Protein AF-A0A0C9SD34-F1 (afdb_monomer)

Mean predicted aligned error: 6.99 Å

Organism: Amblyomma americanum (NCBI:txid6943)

InterPro domains:
  IPR011249 Metalloenzyme, LuxS/M16 peptidase-like [SSF63411] (103-191)

pLDDT: mean 87.97, std 8.88, range [56.41, 98.0]

Foldseek 3Di:
DLVVLVVLLLDQVSVQQLVQLCQFFDCPAPSNCVRSVNVNVVVVVLVVCCVVPVPVVVVVVVVVVVVCPAPLNDDDDDDDDPVVVVVVPDPCVVVCVVCVPHPDDPDDHHRDPDDQQQVRTDDDDDPPGDPDDDDDRPNDPDHDDDDKDQAAQDPPDPVVVVVVVVQCQCQPCVHVCCVPCPVVPNDPDDHDDDDNSNRMD

Structure (mmCIF, N/CA/C/O backbone):
data_AF-A0A0C9SD34-F1
#
_entry.id   AF-A0A0C9SD34-F1
#
loop_
_atom_site.group_PDB
_atom_site.id
_atom_site.type_symbol
_atom_site.label_atom_id
_atom_site.label_alt_id
_atom_site.label_comp_id
_atom_site.label_asym_id
_atom_site.label_entity_id
_atom_site.label_seq_id
_atom_site.pdbx_PDB_ins_code
_atom_site.Cartn_x
_atom_site.Cartn_y
_atom_site.Cartn_z
_atom_site.occupancy
_atom_site.B_iso_or_equiv
_atom_site.auth_seq_id
_atom_site.auth_comp_id
_atom_site.auth_asym_id
_atom_site.auth_atom_id
_atom_site.pdbx_PDB_model_num
ATOM 1 N N . MET A 1 1 ? -18.118 9.183 -1.153 1.00 56.41 1 MET A N 1
ATOM 2 C CA . MET A 1 1 ? -17.784 7.755 -0.962 1.00 56.41 1 MET A CA 1
ATOM 3 C C . MET A 1 1 ? -18.181 6.868 -2.147 1.00 56.41 1 MET A C 1
ATOM 5 O O . MET A 1 1 ? -17.294 6.446 -2.875 1.00 56.41 1 MET A O 1
ATOM 9 N N . GLY A 1 2 ? -19.470 6.621 -2.438 1.00 63.88 2 GLY A N 1
ATOM 10 C CA . GLY A 1 2 ? -19.863 5.804 -3.611 1.00 63.88 2 GLY A CA 1
ATOM 11 C C . GLY A 1 2 ? -19.421 6.396 -4.963 1.00 63.88 2 GLY A C 1
ATOM 12 O O . GLY A 1 2 ? -18.900 5.689 -5.823 1.00 63.88 2 GLY A O 1
ATOM 13 N N . LYS A 1 3 ? -19.517 7.726 -5.108 1.00 75.50 3 LYS A N 1
ATOM 14 C CA . LYS A 1 3 ? -19.006 8.466 -6.279 1.00 75.50 3 LYS A CA 1
ATOM 15 C C . LYS A 1 3 ? -17.488 8.311 -6.474 1.00 75.50 3 LYS A C 1
ATOM 17 O O . LYS A 1 3 ? -17.018 8.365 -7.606 1.00 75.50 3 LYS A O 1
ATOM 22 N N . ASP A 1 4 ? -16.730 8.075 -5.404 1.00 78.94 4 ASP A N 1
ATOM 23 C CA . ASP A 1 4 ? -15.268 7.950 -5.467 1.00 78.94 4 ASP A CA 1
ATOM 24 C C . ASP A 1 4 ? -14.847 6.583 -6.011 1.00 78.94 4 ASP A C 1
ATOM 26 O O . ASP A 1 4 ? -13.908 6.494 -6.801 1.00 78.94 4 ASP A O 1
ATOM 30 N N . VAL A 1 5 ? -15.591 5.525 -5.673 1.00 83.44 5 VAL A N 1
ATOM 31 C CA . VAL A 1 5 ? -15.399 4.193 -6.267 1.00 83.44 5 VAL A CA 1
ATOM 32 C C . VAL A 1 5 ? -15.685 4.231 -7.770 1.00 83.44 5 VAL A C 1
ATOM 34 O O . VAL A 1 5 ? -14.896 3.716 -8.558 1.00 83.44 5 VAL A O 1
ATOM 37 N N . VAL A 1 6 ? -16.751 4.924 -8.189 1.00 84.44 6 VAL A N 1
ATOM 38 C CA . VAL A 1 6 ? -17.068 5.111 -9.617 1.00 84.44 6 VAL A CA 1
ATOM 39 C C . VAL A 1 6 ? -15.948 5.856 -10.348 1.00 84.44 6 VAL A C 1
ATOM 41 O O . VAL A 1 6 ? -15.570 5.448 -11.443 1.00 84.44 6 VAL A O 1
ATOM 44 N N . LYS A 1 7 ? -15.369 6.903 -9.745 1.00 87.06 7 LYS A N 1
ATOM 45 C CA . LYS A 1 7 ? -14.206 7.604 -10.318 1.00 87.06 7 LYS A CA 1
ATOM 46 C C . LYS A 1 7 ? -12.996 6.677 -10.471 1.00 87.06 7 LYS A C 1
ATOM 48 O O . LYS A 1 7 ? -12.367 6.681 -11.524 1.00 87.06 7 LYS A O 1
ATOM 53 N N . LYS A 1 8 ? -12.691 5.844 -9.468 1.00 88.00 8 LYS A N 1
ATOM 54 C CA . LYS A 1 8 ? -11.583 4.871 -9.547 1.00 88.00 8 LYS A CA 1
ATOM 55 C C . LYS A 1 8 ? -11.786 3.849 -10.672 1.00 88.00 8 LYS A C 1
ATOM 57 O O . LYS A 1 8 ? -10.834 3.556 -11.385 1.00 88.00 8 LYS A O 1
ATOM 62 N N . LYS A 1 9 ? -13.025 3.395 -10.903 1.00 88.75 9 LYS A N 1
ATOM 63 C CA . LYS A 1 9 ? -13.393 2.504 -12.024 1.00 88.75 9 LYS A CA 1
ATOM 64 C C . LYS A 1 9 ? -13.293 3.150 -13.409 1.00 88.75 9 LYS A C 1
ATOM 66 O O . LYS A 1 9 ? -13.514 2.464 -14.398 1.00 88.75 9 LYS A O 1
ATOM 71 N N . ARG A 1 10 ? -13.000 4.449 -13.493 1.00 90.56 10 ARG A N 1
ATOM 72 C CA . ARG A 1 10 ? -12.746 5.136 -14.766 1.00 90.56 10 ARG A CA 1
ATOM 73 C C . ARG A 1 10 ? -11.260 5.350 -15.053 1.00 90.56 10 ARG A C 1
ATOM 75 O O . ARG A 1 10 ? -10.906 5.853 -16.111 1.00 90.56 10 ARG A O 1
ATOM 82 N N . SER A 1 11 ? -10.391 4.991 -14.111 1.00 91.88 11 SER A N 1
ATOM 83 C CA . SER A 1 11 ? -8.950 5.202 -14.206 1.00 91.88 11 SER A CA 1
ATOM 84 C C . SER A 1 11 ? -8.244 3.879 -14.489 1.00 91.88 11 SER A C 1
ATOM 86 O O . SER A 1 11 ? -8.196 3.006 -13.621 1.00 91.88 11 SER A O 1
ATOM 88 N N . GLY A 1 12 ? -7.666 3.745 -15.687 1.00 92.56 12 GLY A N 1
ATOM 89 C CA . GLY A 1 12 ? -6.963 2.529 -16.112 1.00 92.56 12 GLY A CA 1
ATOM 90 C C . GLY A 1 12 ? -5.860 2.107 -15.137 1.00 92.56 12 GLY A C 1
ATOM 91 O O . GLY A 1 12 ? -5.860 0.970 -14.678 1.00 92.56 12 GLY A O 1
ATOM 92 N N . ILE A 1 13 ? -5.025 3.051 -14.689 1.00 92.12 13 ILE A N 1
ATOM 93 C CA . ILE A 1 13 ? -3.964 2.791 -13.698 1.00 92.12 13 ILE A CA 1
ATOM 94 C C . ILE A 1 13 ? -4.495 2.295 -12.339 1.00 92.12 13 ILE A C 1
ATOM 96 O O . ILE A 1 13 ? -3.868 1.470 -11.676 1.00 92.12 13 ILE A O 1
ATOM 100 N N . LYS A 1 14 ? -5.666 2.772 -11.889 1.00 93.38 14 LYS A N 1
ATOM 101 C CA . LYS A 1 14 ? -6.276 2.290 -10.636 1.00 93.38 14 LYS A CA 1
ATOM 102 C C . LYS A 1 14 ? -6.885 0.902 -10.815 1.00 93.38 14 LYS A C 1
ATOM 104 O O . LYS A 1 14 ? -6.868 0.118 -9.867 1.00 93.38 14 LYS A O 1
ATOM 109 N N . ILE A 1 15 ? -7.403 0.599 -12.004 1.00 94.19 15 ILE A N 1
ATOM 110 C CA . ILE A 1 15 ? -7.922 -0.725 -12.350 1.00 94.19 15 ILE A CA 1
ATOM 111 C C . ILE A 1 15 ? -6.792 -1.744 -12.387 1.00 94.19 15 ILE A C 1
ATOM 113 O O . ILE A 1 15 ? -6.864 -2.706 -11.628 1.00 94.19 15 ILE A O 1
ATOM 117 N N . THR A 1 16 ? -5.727 -1.514 -13.159 1.00 93.75 16 THR A N 1
ATOM 118 C CA . THR A 1 16 ? -4.591 -2.448 -13.222 1.00 93.75 16 THR A CA 1
ATOM 119 C C . THR A 1 16 ? -3.960 -2.647 -11.847 1.00 93.75 16 THR A C 1
ATOM 121 O O . THR A 1 16 ? -3.764 -3.783 -11.422 1.00 93.75 16 THR A O 1
ATOM 124 N N . GLY A 1 17 ? -3.775 -1.564 -11.083 1.00 92.50 17 GLY A N 1
ATOM 125 C CA . GLY A 1 17 ? -3.287 -1.625 -9.706 1.00 92.50 17 GLY A CA 1
ATOM 126 C C . GLY A 1 17 ? -4.202 -2.392 -8.740 1.00 92.50 17 GLY A C 1
ATOM 127 O O . GLY A 1 17 ? -3.720 -2.982 -7.776 1.00 92.50 17 GLY A O 1
ATOM 128 N N . THR A 1 18 ? -5.515 -2.416 -8.981 1.00 92.75 18 THR A N 1
ATOM 129 C CA . THR A 1 18 ? -6.458 -3.224 -8.189 1.00 92.75 18 THR A CA 1
ATOM 130 C C . THR A 1 18 ? -6.412 -4.691 -8.605 1.00 92.75 18 THR A C 1
ATOM 132 O O . THR A 1 18 ? -6.418 -5.570 -7.744 1.00 92.75 18 THR A O 1
ATOM 135 N N . LEU A 1 19 ? -6.360 -4.963 -9.911 1.00 91.88 19 LEU A N 1
ATOM 136 C CA . LEU A 1 19 ? -6.330 -6.321 -10.449 1.00 91.88 19 LEU A CA 1
ATOM 137 C C . LEU A 1 19 ? -5.060 -7.056 -10.031 1.00 91.88 19 LEU A C 1
ATOM 139 O O . LEU A 1 19 ? -5.168 -8.147 -9.481 1.00 91.88 19 LEU A O 1
ATOM 143 N N . ILE A 1 20 ? -3.890 -6.421 -10.171 1.00 91.31 20 ILE A N 1
ATOM 144 C CA . ILE A 1 20 ? -2.612 -7.030 -9.780 1.00 91.31 20 ILE A CA 1
ATOM 145 C C . ILE A 1 20 ? -2.596 -7.390 -8.287 1.00 91.31 20 ILE A C 1
ATOM 147 O O . ILE A 1 20 ? -2.164 -8.470 -7.909 1.00 91.31 20 ILE A O 1
ATOM 151 N N . ARG A 1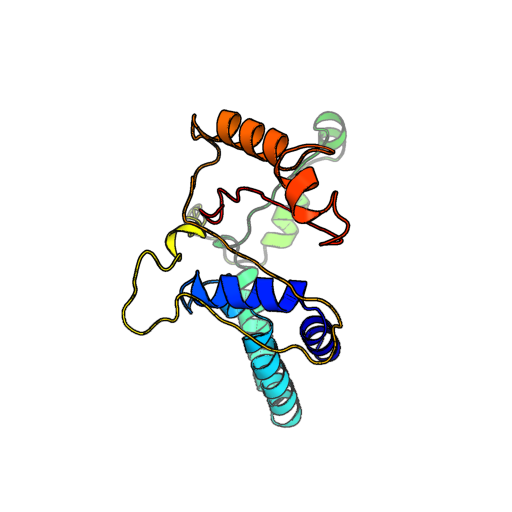 21 ? -3.164 -6.539 -7.419 1.00 90.38 21 ARG A N 1
ATOM 152 C CA . ARG A 1 21 ? -3.300 -6.830 -5.981 1.00 90.38 21 ARG A CA 1
ATOM 153 C C . ARG A 1 21 ? -4.303 -7.948 -5.699 1.00 90.38 21 ARG A C 1
ATOM 155 O O . ARG A 1 21 ? -4.134 -8.682 -4.737 1.00 90.38 21 ARG A O 1
ATOM 162 N N . THR A 1 22 ? -5.343 -8.074 -6.520 1.00 89.25 22 THR A N 1
ATOM 163 C CA . THR A 1 22 ? -6.365 -9.118 -6.356 1.00 89.25 22 THR A CA 1
ATOM 164 C C . THR A 1 22 ? -5.806 -10.502 -6.686 1.00 89.25 22 THR A C 1
ATOM 166 O O . THR A 1 22 ? -6.194 -11.465 -6.036 1.00 89.25 22 THR A O 1
ATOM 169 N N . ILE A 1 23 ? -4.888 -10.600 -7.653 1.00 88.88 23 ILE A N 1
ATOM 170 C CA . ILE A 1 23 ? -4.225 -11.867 -8.00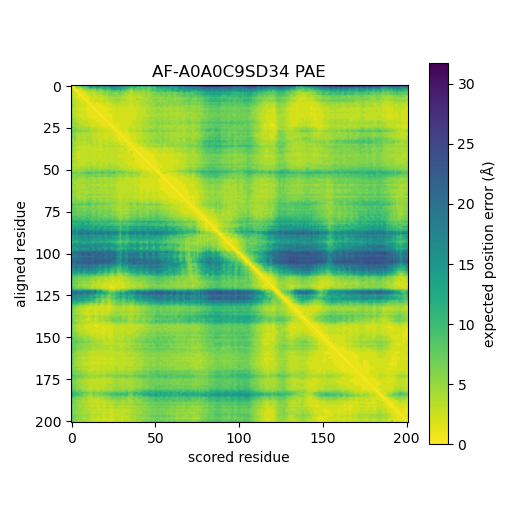2 1.00 88.88 23 ILE A CA 1
ATOM 171 C C . ILE A 1 23 ? -2.966 -12.142 -7.168 1.00 88.88 23 ILE A C 1
ATOM 173 O O . ILE A 1 23 ? -2.618 -13.298 -6.966 1.00 88.88 23 ILE A O 1
ATOM 177 N N . ALA A 1 24 ? -2.294 -11.103 -6.655 1.00 90.12 24 ALA A N 1
ATOM 178 C CA . ALA A 1 24 ? -1.057 -11.262 -5.889 1.00 90.12 24 ALA A CA 1
ATOM 179 C C . ALA A 1 24 ? -1.270 -11.586 -4.400 1.00 90.12 24 ALA A C 1
ATOM 181 O O . ALA A 1 24 ? -0.355 -12.109 -3.768 1.00 90.12 24 ALA A O 1
ATOM 182 N N . TYR A 1 25 ? -2.435 -11.281 -3.815 1.00 91.19 25 TYR A N 1
ATOM 183 C CA . TYR A 1 25 ? -2.668 -11.423 -2.371 1.00 91.19 25 TYR A CA 1
ATOM 184 C C . TYR A 1 25 ? -3.855 -12.320 -2.028 1.00 91.19 25 TYR A C 1
ATOM 186 O O . TYR A 1 25 ? -4.844 -12.390 -2.755 1.00 91.19 25 TYR A O 1
ATOM 194 N N . GLN A 1 26 ? -3.782 -12.938 -0.849 1.00 90.44 26 GLN A N 1
ATOM 195 C CA . GLN A 1 26 ? -4.870 -13.724 -0.275 1.00 90.44 26 GLN A CA 1
ATOM 196 C C . GLN A 1 26 ? -6.146 -12.883 -0.043 1.00 90.44 26 GLN A C 1
ATOM 198 O O . GLN A 1 26 ? -6.048 -11.684 0.265 1.00 90.44 26 GLN A O 1
ATOM 203 N N . PRO A 1 27 ? -7.348 -13.489 -0.136 1.00 87.69 27 PRO A N 1
ATOM 204 C CA . PRO A 1 27 ? -8.633 -12.823 0.098 1.00 87.69 27 PRO A CA 1
ATOM 205 C C . PRO A 1 27 ? -8.774 -12.117 1.454 1.00 87.69 27 PRO A C 1
ATOM 207 O O . PRO A 1 27 ? -9.538 -11.153 1.547 1.00 87.69 27 PRO A O 1
ATOM 210 N N . GLU A 1 28 ? -8.071 -12.585 2.480 1.00 88.19 28 GLU A N 1
ATOM 211 C CA . GLU A 1 28 ? -8.078 -12.077 3.857 1.00 88.19 28 GLU A CA 1
ATOM 212 C C . GLU A 1 28 ? -7.153 -10.864 4.037 1.00 88.19 28 GLU A C 1
ATOM 214 O O . GLU A 1 28 ? -7.206 -10.177 5.056 1.00 88.19 28 GLU A O 1
ATOM 219 N N . SER A 1 29 ? -6.309 -10.567 3.046 1.00 90.94 29 SER A N 1
ATOM 220 C CA . SER A 1 29 ? -5.388 -9.436 3.104 1.00 90.94 29 SER A CA 1
ATOM 221 C C . SER A 1 29 ? -6.111 -8.087 3.072 1.00 90.94 29 SER A C 1
ATOM 223 O O . SER A 1 29 ? -7.151 -7.910 2.431 1.00 90.94 29 SER A O 1
ATOM 225 N N . ASN A 1 30 ? -5.483 -7.070 3.668 1.00 89.88 30 ASN A N 1
ATOM 226 C CA . ASN A 1 30 ? -5.952 -5.685 3.562 1.00 89.88 30 ASN A CA 1
ATOM 227 C C . ASN A 1 30 ? -5.988 -5.186 2.108 1.00 89.88 30 ASN A C 1
ATOM 229 O O . ASN A 1 30 ? -6.819 -4.343 1.767 1.00 89.88 30 ASN A O 1
ATOM 233 N N . GLN A 1 31 ? -5.125 -5.726 1.241 1.00 88.38 31 GLN A N 1
ATOM 234 C CA . GLN A 1 31 ? -5.109 -5.411 -0.188 1.00 88.38 31 GLN A CA 1
ATOM 235 C C . GLN A 1 31 ? -6.404 -5.868 -0.871 1.00 88.38 31 GLN A C 1
ATOM 237 O O . GLN A 1 31 ? -7.004 -5.113 -1.639 1.00 88.38 31 GLN A O 1
ATOM 242 N N . ALA A 1 32 ? -6.874 -7.073 -0.538 1.00 86.94 32 ALA A N 1
ATOM 243 C CA . ALA A 1 32 ? -8.140 -7.601 -1.024 1.00 86.94 32 ALA A CA 1
ATOM 244 C C . ALA A 1 32 ? -9.339 -6.899 -0.363 1.00 86.94 32 ALA A C 1
ATOM 246 O O . ALA A 1 32 ? -10.255 -6.463 -1.063 1.00 86.94 32 ALA A O 1
ATOM 247 N N . ALA A 1 33 ? -9.332 -6.730 0.964 1.00 87.38 33 ALA A N 1
ATOM 248 C CA . ALA A 1 33 ? -10.418 -6.091 1.713 1.00 87.38 33 ALA A CA 1
ATOM 249 C C . ALA A 1 33 ? -10.646 -4.621 1.306 1.00 87.38 33 ALA A C 1
ATOM 251 O O . ALA A 1 33 ? -11.788 -4.183 1.162 1.00 87.38 33 ALA A O 1
ATOM 252 N N . GLY A 1 34 ? -9.567 -3.872 1.059 1.00 85.50 34 GLY A N 1
ATOM 253 C CA . GLY A 1 34 ? -9.597 -2.474 0.622 1.00 85.50 34 GLY A CA 1
ATOM 254 C C . GLY A 1 34 ? -9.816 -2.269 -0.882 1.00 85.50 34 GLY A C 1
ATOM 255 O O . GLY A 1 34 ? -9.867 -1.123 -1.337 1.00 85.50 34 GLY A O 1
ATOM 256 N N . SER A 1 35 ? -9.940 -3.346 -1.665 1.00 89.88 35 SER A N 1
ATOM 257 C CA . SER A 1 35 ? -10.126 -3.282 -3.116 1.00 89.88 35 SER A CA 1
ATOM 258 C C . SER A 1 35 ? -11.387 -2.506 -3.490 1.00 89.88 35 SER A C 1
ATOM 260 O O . SER A 1 35 ? -12.459 -2.709 -2.915 1.00 89.88 35 SER A O 1
ATOM 262 N N . MET A 1 36 ? -11.299 -1.669 -4.529 1.00 89.12 36 MET A N 1
ATOM 263 C CA . MET A 1 36 ? -12.467 -0.935 -5.029 1.00 89.12 36 MET A CA 1
ATOM 264 C C . MET A 1 36 ? -13.596 -1.865 -5.507 1.00 89.12 36 MET A C 1
ATOM 266 O O . MET A 1 36 ? -14.757 -1.460 -5.488 1.00 89.12 36 MET A O 1
ATOM 270 N N . LEU A 1 37 ? -13.267 -3.107 -5.892 1.00 84.06 37 LEU A N 1
ATOM 271 C CA . LEU A 1 37 ? -14.243 -4.124 -6.289 1.00 84.06 37 LEU A CA 1
ATOM 272 C C . LEU A 1 37 ? -15.123 -4.529 -5.101 1.00 84.06 37 LEU A C 1
ATOM 274 O O . LEU A 1 37 ? -16.346 -4.525 -5.208 1.00 84.06 37 LEU A O 1
ATOM 278 N N . ARG A 1 38 ? -14.507 -4.800 -3.942 1.00 88.31 38 ARG A N 1
ATOM 279 C CA . ARG A 1 38 ? -15.233 -5.156 -2.714 1.00 88.31 38 ARG A CA 1
ATOM 280 C C . ARG A 1 38 ? -15.911 -3.949 -2.078 1.00 88.31 38 ARG A C 1
ATOM 282 O O . ARG A 1 38 ? -17.050 -4.054 -1.628 1.00 88.31 38 ARG A O 1
ATOM 289 N N . GLN A 1 39 ? -15.245 -2.792 -2.089 1.00 89.31 39 GLN A N 1
ATOM 290 C CA . GLN A 1 39 ? -15.798 -1.557 -1.536 1.00 89.31 39 GLN A CA 1
ATOM 291 C C . GLN A 1 39 ? -17.104 -1.146 -2.219 1.00 89.31 39 GLN A C 1
ATOM 293 O O . GLN A 1 39 ? -17.991 -0.643 -1.535 1.00 89.31 39 GLN A O 1
ATOM 298 N N . GLN A 1 40 ? -17.259 -1.363 -3.533 1.00 88.81 40 GLN A N 1
ATOM 299 C CA . GLN A 1 40 ? -18.515 -1.039 -4.214 1.00 88.81 40 GLN A CA 1
ATOM 300 C C . GLN A 1 40 ? -19.688 -1.824 -3.614 1.00 88.81 40 GLN A C 1
ATOM 302 O O . GLN A 1 40 ? -20.666 -1.218 -3.177 1.00 88.81 40 GLN A O 1
ATOM 307 N N . THR A 1 41 ? -19.570 -3.152 -3.568 1.00 90.25 41 THR A N 1
ATOM 308 C CA . THR A 1 41 ? -20.609 -4.042 -3.035 1.00 90.25 41 THR A CA 1
ATOM 309 C C . THR A 1 41 ? -20.890 -3.726 -1.571 1.00 90.25 41 THR A C 1
ATOM 311 O O . THR A 1 41 ? -22.035 -3.471 -1.206 1.00 90.25 41 THR A O 1
ATOM 314 N N . PHE A 1 42 ? -19.834 -3.611 -0.761 1.00 91.75 42 PHE A N 1
ATOM 315 C CA . PHE A 1 42 ? -19.945 -3.274 0.655 1.00 91.75 42 PHE A CA 1
ATOM 316 C C . PHE A 1 42 ? -20.696 -1.957 0.892 1.00 91.75 42 PHE A C 1
ATOM 318 O O . PHE A 1 42 ? -21.609 -1.912 1.711 1.00 91.75 42 PHE A O 1
ATOM 325 N N . LEU A 1 43 ? -20.353 -0.884 0.170 1.00 91.56 43 LEU A N 1
ATOM 326 C CA . LEU A 1 43 ? -21.003 0.418 0.343 1.00 91.56 43 LEU A CA 1
ATOM 327 C C . LEU A 1 43 ? -22.464 0.398 -0.119 1.00 91.56 43 LEU A C 1
ATOM 329 O O . LEU A 1 43 ? -23.310 1.012 0.529 1.00 91.56 43 LEU A O 1
ATOM 333 N N . CYS A 1 44 ? -22.776 -0.302 -1.213 1.00 90.88 44 CYS A N 1
ATOM 334 C CA . CYS A 1 44 ? -24.155 -0.470 -1.671 1.00 90.88 44 CYS A CA 1
ATOM 335 C C . CYS A 1 44 ? -25.005 -1.216 -0.632 1.00 90.88 44 CYS A C 1
ATOM 337 O O . CYS A 1 44 ? -26.111 -0.773 -0.311 1.00 90.88 44 CYS A O 1
ATOM 339 N N . ASP A 1 45 ? -24.479 -2.301 -0.066 1.00 92.50 45 ASP A N 1
ATOM 340 C CA . ASP A 1 45 ? -25.164 -3.076 0.967 1.00 92.50 45 ASP A CA 1
ATOM 341 C C . ASP A 1 45 ? -25.300 -2.293 2.274 1.00 92.50 45 ASP A C 1
ATOM 343 O O . ASP A 1 45 ? -26.361 -2.321 2.898 1.00 92.50 45 ASP A O 1
ATOM 347 N N . LEU A 1 46 ? -24.272 -1.531 2.652 1.00 93.81 46 LEU A N 1
ATOM 348 C CA . LEU A 1 46 ? -24.307 -0.639 3.808 1.00 93.81 46 LEU A CA 1
ATOM 349 C C . LEU A 1 46 ? -25.393 0.434 3.652 1.00 93.81 46 LEU A C 1
ATOM 351 O O . LEU A 1 46 ? -26.168 0.659 4.578 1.00 93.81 46 LEU A O 1
ATOM 355 N N . MET A 1 47 ? -25.501 1.061 2.475 1.00 93.00 47 MET A N 1
ATOM 356 C CA . MET A 1 47 ? -26.555 2.042 2.191 1.00 93.00 47 MET A CA 1
ATOM 357 C C . MET A 1 47 ? -27.954 1.422 2.239 1.00 93.00 47 MET A C 1
ATOM 359 O O . MET A 1 47 ? -28.893 2.078 2.689 1.00 93.00 47 MET A O 1
ATOM 363 N N . ARG A 1 48 ? -28.109 0.172 1.783 1.00 94.38 48 ARG A N 1
ATOM 364 C CA . ARG A 1 48 ? -29.380 -0.556 1.887 1.00 94.38 48 ARG A CA 1
ATOM 365 C C . ARG A 1 48 ? -29.719 -0.842 3.350 1.00 94.38 48 ARG A C 1
ATOM 367 O O . ARG A 1 48 ? -30.835 -0.557 3.767 1.00 94.38 48 ARG A O 1
ATOM 374 N N . GLN A 1 49 ? -28.756 -1.336 4.130 1.00 94.19 49 GLN A N 1
ATOM 375 C CA . GLN A 1 49 ? -28.934 -1.616 5.559 1.00 94.19 49 GLN A CA 1
ATOM 376 C C . GLN A 1 49 ? -29.300 -0.355 6.339 1.00 94.19 49 GLN A C 1
ATOM 378 O O . GLN A 1 49 ? -30.212 -0.40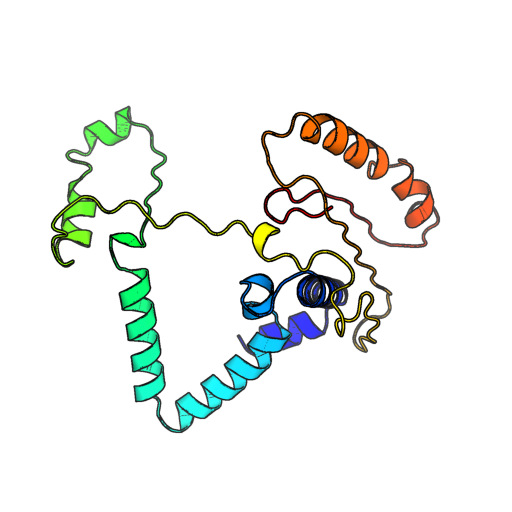7 7.149 1.00 94.19 49 GLN A O 1
ATOM 383 N N . LEU A 1 50 ? -28.678 0.786 6.036 1.00 95.06 50 LEU A N 1
ATOM 384 C CA . LEU A 1 50 ? -28.964 2.050 6.717 1.00 95.06 50 LEU A CA 1
ATOM 385 C C . LEU A 1 50 ? -30.420 2.518 6.540 1.00 95.06 50 LEU A C 1
ATOM 387 O O . LEU A 1 50 ? -30.962 3.155 7.435 1.00 95.06 50 LEU A O 1
ATOM 391 N N . LYS A 1 51 ? -31.051 2.200 5.399 1.00 95.25 51 LYS A N 1
ATOM 392 C CA . LYS A 1 51 ? -32.467 2.513 5.137 1.00 95.25 51 LYS A CA 1
ATOM 393 C C . LYS A 1 51 ? -33.437 1.577 5.860 1.00 95.25 51 LYS A C 1
ATOM 395 O O . LYS A 1 51 ? -34.569 1.974 6.097 1.00 95.25 51 LYS A O 1
ATOM 400 N N . VAL A 1 52 ? -33.016 0.343 6.139 1.00 96.06 52 VAL A N 1
ATOM 401 C CA . VAL A 1 52 ? -33.855 -0.694 6.763 1.00 96.06 52 VAL A CA 1
ATOM 402 C C . VAL A 1 52 ? -33.717 -0.669 8.284 1.00 96.06 52 VAL A C 1
ATOM 404 O O . VAL A 1 52 ? -34.715 -0.666 8.991 1.00 96.06 52 VAL A O 1
ATOM 407 N N . ASP A 1 53 ? -32.483 -0.647 8.783 1.00 94.62 53 ASP A N 1
ATOM 408 C CA . ASP A 1 53 ? -32.143 -0.686 10.203 1.00 94.62 53 ASP A CA 1
ATOM 409 C C . ASP A 1 53 ? -30.832 0.081 10.432 1.00 94.62 53 ASP A C 1
ATOM 411 O O . ASP A 1 53 ? -29.718 -0.457 10.357 1.00 94.62 53 ASP A O 1
ATOM 415 N N . SER A 1 54 ? -30.969 1.382 10.685 1.00 94.94 54 SER A N 1
ATOM 416 C CA . SER A 1 54 ? -29.839 2.264 10.974 1.00 94.94 54 SER A CA 1
ATOM 417 C C . SER A 1 54 ? -29.162 1.918 12.303 1.00 94.94 54 SER A C 1
ATOM 419 O O . SER A 1 54 ? -27.939 2.035 12.415 1.00 94.94 54 SER A O 1
ATOM 421 N N . THR A 1 55 ? -29.919 1.418 13.281 1.00 96.12 55 THR A N 1
ATOM 422 C CA . THR A 1 55 ? -29.427 1.036 14.610 1.00 96.12 55 THR A CA 1
ATOM 423 C C . THR A 1 55 ? -28.391 -0.077 14.515 1.00 96.12 55 THR A C 1
ATOM 425 O O . THR A 1 55 ? -27.337 -0.000 15.147 1.00 96.12 55 THR A O 1
ATOM 428 N N . LYS A 1 56 ? -28.621 -1.082 13.662 1.00 94.81 56 LYS A N 1
ATOM 429 C CA . LYS A 1 56 ? -27.652 -2.161 13.414 1.00 94.81 56 LYS A CA 1
ATOM 430 C C . LYS A 1 56 ? -26.336 -1.656 12.824 1.00 94.81 56 LYS A C 1
ATOM 432 O O . LYS A 1 56 ? -25.271 -2.160 13.181 1.00 94.81 56 LYS A O 1
ATOM 437 N N . VAL A 1 57 ? -26.389 -0.670 11.927 1.00 95.50 57 VAL A N 1
ATOM 438 C CA . VAL A 1 57 ? -25.183 -0.059 11.345 1.00 95.50 57 VAL A CA 1
ATOM 439 C C . VAL A 1 57 ? -24.417 0.732 12.404 1.00 95.50 57 VAL A C 1
ATOM 441 O O . VAL A 1 57 ? -23.204 0.568 12.525 1.00 95.50 57 VAL A O 1
ATOM 444 N N . VAL A 1 58 ? -25.120 1.537 13.206 1.00 96.25 58 VAL A N 1
ATOM 445 C CA . VAL A 1 58 ? -24.518 2.291 14.316 1.00 96.25 58 VAL A CA 1
ATOM 446 C C . VAL A 1 58 ? -23.871 1.347 15.325 1.00 96.25 58 VAL A C 1
ATOM 448 O O . VAL A 1 58 ? -22.730 1.579 15.714 1.00 96.25 58 VAL A O 1
ATOM 451 N N . LYS A 1 59 ? -24.537 0.244 15.685 1.00 96.81 59 LYS A N 1
ATOM 452 C CA . LYS A 1 59 ? -23.978 -0.772 16.584 1.00 96.81 59 LYS A CA 1
ATOM 453 C C . LYS A 1 59 ? -22.642 -1.317 16.067 1.00 96.81 59 LYS A C 1
ATOM 455 O O . LYS A 1 59 ? -21.662 -1.290 16.799 1.00 96.81 59 LYS A O 1
ATOM 460 N N . LYS A 1 60 ? -22.565 -1.710 14.790 1.00 95.62 60 LYS A N 1
ATOM 461 C CA . LYS A 1 60 ? -21.306 -2.170 14.172 1.00 95.62 60 LYS A CA 1
ATOM 462 C C . LYS A 1 60 ? -20.210 -1.102 14.191 1.00 95.62 60 LYS A C 1
ATOM 464 O O . LYS A 1 60 ? -19.047 -1.416 14.411 1.00 95.62 60 LYS A O 1
ATOM 469 N N . LEU A 1 61 ? -20.561 0.163 13.947 1.00 95.44 61 LEU A N 1
ATOM 470 C CA . LEU A 1 61 ? -19.595 1.265 14.013 1.00 95.44 61 LEU A CA 1
ATOM 471 C C . LEU A 1 61 ? -19.075 1.479 15.438 1.00 95.44 61 LEU A C 1
ATOM 473 O O . LEU A 1 61 ? -17.887 1.746 15.610 1.00 95.44 61 LEU A O 1
ATOM 477 N N . LEU A 1 62 ? -19.940 1.343 16.445 1.00 95.69 62 LEU A N 1
ATOM 478 C CA . LEU A 1 62 ? -19.548 1.412 17.851 1.00 95.69 62 LEU A CA 1
ATOM 479 C C . LEU A 1 62 ? -18.639 0.243 18.240 1.00 95.69 62 LEU A C 1
ATOM 481 O O . LEU A 1 62 ? -17.626 0.486 18.880 1.00 95.69 62 LEU A O 1
ATOM 485 N N . GLU A 1 63 ? -18.931 -0.976 17.783 1.00 96.00 63 GLU A N 1
ATOM 486 C CA . GLU A 1 63 ? -18.069 -2.151 17.990 1.00 96.00 63 GLU A CA 1
ATOM 487 C C . GLU A 1 63 ? -16.671 -1.939 17.382 1.00 96.00 63 GLU A C 1
ATOM 489 O O . GLU A 1 63 ? -15.658 -2.190 18.034 1.00 96.00 63 GLU A O 1
ATOM 494 N N . VAL A 1 64 ? -16.595 -1.411 16.152 1.00 94.75 64 VAL A N 1
ATOM 495 C CA . VAL A 1 64 ? -15.314 -1.078 15.504 1.00 94.75 64 VAL A CA 1
ATOM 496 C C .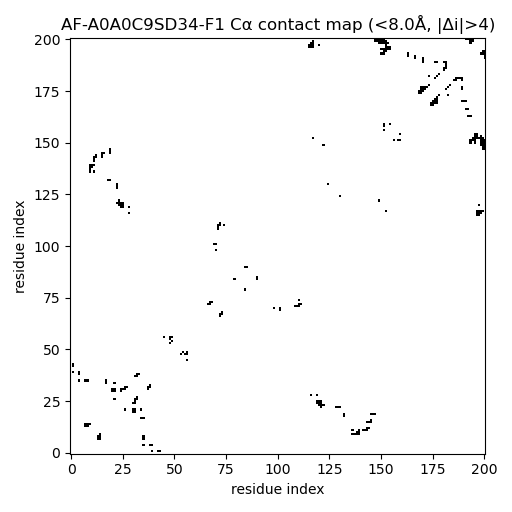 VAL A 1 64 ? -14.583 0.026 16.265 1.00 94.75 64 VAL A C 1
ATOM 498 O O . VAL A 1 64 ? -13.381 -0.090 16.493 1.00 94.75 64 VAL A O 1
ATOM 501 N N . LYS A 1 65 ? -15.290 1.088 16.672 1.00 92.25 65 LYS A N 1
ATOM 502 C CA . LYS A 1 65 ? -14.715 2.173 17.476 1.00 92.25 65 LYS A CA 1
ATOM 503 C C . LYS A 1 65 ? -14.121 1.610 18.762 1.00 92.25 65 LYS A C 1
ATOM 505 O O . LYS A 1 65 ? -12.951 1.849 19.020 1.00 92.25 65 LYS A O 1
ATOM 510 N N . GLU A 1 66 ? -14.905 0.855 19.526 1.00 90.00 66 GLU A N 1
ATOM 511 C CA . GLU A 1 66 ? -14.487 0.268 20.796 1.00 90.00 66 GLU A CA 1
ATOM 512 C C . GLU A 1 66 ? -13.248 -0.608 20.612 1.00 90.00 66 GLU A C 1
ATOM 514 O O . GLU A 1 66 ? -12.268 -0.423 21.330 1.00 90.00 66 GLU A O 1
ATOM 519 N N . PHE A 1 67 ? -13.251 -1.486 19.603 1.00 89.50 67 PHE A N 1
ATOM 520 C CA . PHE A 1 67 ? -12.118 -2.345 19.270 1.00 89.50 67 PHE A CA 1
ATOM 521 C C . PHE A 1 67 ? -10.845 -1.552 18.930 1.00 89.50 67 PHE A C 1
ATOM 523 O O . PHE A 1 67 ? -9.776 -1.857 19.459 1.00 89.50 67 PHE A O 1
ATOM 530 N N . LEU A 1 68 ? -10.944 -0.523 18.081 1.00 88.25 68 LEU A N 1
ATOM 531 C CA . LEU A 1 68 ? -9.799 0.307 17.684 1.00 88.25 68 LEU A CA 1
ATOM 532 C C . LEU A 1 68 ? -9.264 1.172 18.832 1.00 88.25 68 LEU A C 1
ATOM 534 O O . LEU A 1 68 ? -8.072 1.456 18.872 1.00 88.25 68 LEU A O 1
ATOM 538 N N . THR A 1 69 ? -10.129 1.598 19.757 1.00 85.06 69 THR A N 1
ATOM 539 C CA . THR A 1 69 ? -9.750 2.473 20.880 1.00 85.06 69 THR A CA 1
ATOM 540 C C . THR A 1 69 ? -9.229 1.729 22.107 1.00 85.06 69 THR A C 1
ATOM 542 O O . THR A 1 69 ? -8.905 2.374 23.104 1.00 85.06 69 THR A O 1
ATOM 545 N N . ARG A 1 70 ? -9.133 0.392 22.068 1.00 81.94 70 ARG A N 1
ATOM 546 C CA . ARG A 1 70 ? -8.548 -0.372 23.177 1.00 81.94 70 ARG A CA 1
ATOM 547 C C . ARG A 1 70 ? -7.082 0.026 23.369 1.00 81.94 70 ARG A C 1
ATOM 549 O O . ARG A 1 70 ? -6.359 0.090 22.374 1.00 81.94 70 ARG A O 1
ATOM 556 N N . PRO A 1 71 ? -6.605 0.213 24.613 1.00 78.19 71 PRO A N 1
ATOM 557 C CA . PRO A 1 71 ? -5.215 0.591 24.869 1.00 78.19 71 PRO A CA 1
ATOM 558 C C . PRO A 1 71 ? -4.182 -0.340 24.213 1.00 78.19 71 PRO A C 1
ATOM 560 O O . PRO A 1 71 ? -3.162 0.128 23.724 1.00 78.19 71 PRO A O 1
ATOM 563 N N . GLU A 1 72 ? -4.474 -1.643 24.134 1.00 79.69 72 GLU A N 1
ATOM 564 C CA . GLU A 1 72 ? -3.625 -2.664 23.492 1.00 79.69 72 GLU A CA 1
ATOM 565 C C . GLU A 1 72 ? -3.477 -2.508 21.965 1.00 79.69 72 GLU A C 1
ATOM 567 O O . GLU A 1 72 ? -2.510 -3.004 21.385 1.00 79.69 72 GLU A O 1
ATOM 572 N N . ASN A 1 73 ? -4.405 -1.794 21.319 1.00 82.81 73 ASN A N 1
ATOM 573 C CA . ASN A 1 73 ? -4.442 -1.569 19.870 1.00 82.81 73 ASN A CA 1
ATOM 574 C C . ASN A 1 73 ? -3.942 -0.173 19.463 1.00 82.81 73 ASN A C 1
ATOM 576 O O . ASN A 1 73 ? -3.893 0.140 18.273 1.00 82.81 73 ASN A O 1
ATOM 580 N N . VAL A 1 74 ? -3.562 0.671 20.427 1.00 80.31 74 VAL A N 1
ATOM 581 C CA . VAL A 1 74 ? -3.116 2.046 20.182 1.00 80.31 74 VAL A CA 1
ATOM 582 C C . VAL A 1 74 ? -1.616 2.154 20.427 1.00 80.31 74 VAL A C 1
ATOM 584 O O . VAL A 1 74 ? -1.107 1.811 21.487 1.00 80.31 74 VAL A O 1
ATOM 587 N N . THR A 1 75 ? -0.888 2.676 19.442 1.00 83.38 75 THR A N 1
ATOM 588 C CA . THR A 1 75 ? 0.523 3.054 19.586 1.00 83.38 75 THR A CA 1
ATOM 589 C C . THR A 1 75 ? 0.659 4.544 19.318 1.00 83.38 75 THR A C 1
ATOM 591 O O . THR A 1 75 ? 0.205 5.036 18.286 1.00 83.38 75 THR A O 1
ATOM 594 N N . VAL A 1 76 ? 1.281 5.267 20.248 1.00 80.44 76 VAL A N 1
ATOM 595 C CA . VAL A 1 76 ? 1.511 6.710 20.136 1.00 80.44 76 VAL A CA 1
ATOM 596 C C . VAL A 1 76 ? 2.952 6.955 19.708 1.00 80.44 76 VAL A C 1
ATOM 598 O O . VAL A 1 76 ? 3.884 6.501 20.365 1.00 80.44 76 VAL A O 1
ATOM 601 N N . HIS A 1 77 ? 3.131 7.704 18.622 1.00 85.88 77 HIS A N 1
ATOM 602 C CA . HIS A 1 77 ? 4.430 8.204 18.185 1.00 85.88 77 HIS A CA 1
ATOM 603 C C . HIS A 1 77 ? 4.501 9.714 18.444 1.00 85.88 77 HIS A C 1
ATOM 605 O O . HIS A 1 77 ? 3.653 10.463 17.958 1.00 85.88 77 HIS A O 1
ATOM 611 N N . LEU A 1 78 ? 5.497 10.154 19.218 1.00 83.75 78 LEU A N 1
ATOM 612 C CA . LEU A 1 78 ? 5.705 11.555 19.584 1.00 83.75 78 LEU A CA 1
ATOM 613 C C . LEU A 1 78 ? 7.031 12.050 19.001 1.00 83.75 78 LEU A C 1
ATOM 615 O O . LEU A 1 78 ? 8.085 11.506 19.314 1.00 83.75 78 LEU A O 1
ATOM 619 N N . ALA A 1 79 ? 6.970 13.120 18.210 1.00 90.44 79 ALA A N 1
ATOM 620 C CA . ALA A 1 79 ? 8.137 13.857 17.741 1.00 90.44 79 ALA A CA 1
ATOM 621 C C . ALA A 1 79 ? 8.028 15.305 18.232 1.00 90.44 79 ALA A C 1
ATOM 623 O O . ALA A 1 79 ? 7.103 16.022 17.852 1.00 90.44 79 ALA A O 1
ATOM 624 N N . ALA A 1 80 ? 8.936 15.725 19.112 1.00 87.19 80 ALA A N 1
ATOM 625 C CA . ALA A 1 80 ? 8.901 17.045 19.735 1.00 87.19 80 ALA A CA 1
ATOM 626 C C . ALA A 1 80 ? 10.302 17.502 20.168 1.00 87.19 80 ALA A C 1
ATOM 628 O O . ALA A 1 80 ? 11.187 16.681 20.407 1.00 87.19 80 ALA A O 1
ATOM 629 N N . ASN A 1 81 ? 10.492 18.818 20.307 1.00 90.94 81 ASN A N 1
ATOM 630 C CA . ASN A 1 81 ? 11.679 19.377 20.952 1.00 90.94 81 ASN A CA 1
ATOM 631 C C . ASN A 1 81 ? 11.541 19.210 22.473 1.00 90.94 81 ASN A C 1
ATOM 633 O O . ASN A 1 81 ? 10.654 19.807 23.080 1.00 90.94 81 ASN A O 1
ATOM 637 N N . ILE A 1 82 ? 12.430 18.419 23.070 1.00 86.31 82 ILE A N 1
ATOM 638 C CA . ILE A 1 82 ? 12.375 18.047 24.488 1.00 86.31 82 ILE A CA 1
ATOM 639 C C . ILE A 1 82 ? 12.556 19.263 25.411 1.00 86.31 82 ILE A C 1
ATOM 641 O O . ILE A 1 82 ? 11.882 19.337 26.434 1.00 86.31 82 ILE A O 1
ATOM 645 N N . GLU A 1 83 ? 13.393 20.236 25.040 1.00 88.31 83 GLU A N 1
ATOM 646 C CA . GLU A 1 83 ? 13.656 21.445 25.839 1.00 88.31 83 GLU A CA 1
ATOM 647 C C . GLU A 1 83 ? 12.428 22.344 25.930 1.00 88.31 83 GLU A C 1
ATOM 649 O O . GLU A 1 83 ? 12.106 22.866 26.988 1.00 88.31 83 GLU A O 1
ATOM 654 N N . LYS A 1 84 ? 11.702 22.512 24.822 1.00 89.38 84 LYS A N 1
ATOM 655 C CA . LYS A 1 84 ? 10.445 23.273 24.840 1.00 89.38 84 LYS A CA 1
ATOM 656 C C . LYS A 1 84 ? 9.354 22.517 25.578 1.00 89.38 84 LYS A C 1
ATOM 658 O O . LYS A 1 84 ? 8.510 23.126 26.221 1.00 89.38 84 LYS A O 1
ATOM 663 N N . LEU A 1 85 ? 9.362 21.195 25.455 1.00 84.25 85 LEU A N 1
ATOM 664 C CA . LEU A 1 85 ? 8.334 20.329 26.003 1.00 84.25 85 LEU A CA 1
ATOM 665 C C . LEU A 1 85 ? 8.441 20.219 27.533 1.00 84.25 85 LEU A C 1
ATOM 667 O O . LEU A 1 85 ? 7.418 20.227 28.210 1.00 84.25 85 LEU A O 1
ATOM 671 N N . SER A 1 86 ? 9.656 20.213 28.089 1.00 80.75 86 SER A N 1
ATOM 672 C CA . SER A 1 86 ? 9.885 20.187 29.541 1.00 80.75 86 SER A CA 1
ATOM 673 C C . SER A 1 86 ? 9.393 21.448 30.262 1.00 80.75 86 SER A C 1
ATOM 675 O O . SER A 1 86 ? 9.054 21.377 31.441 1.00 80.75 86 SER A O 1
ATOM 677 N N . LEU A 1 87 ? 9.281 22.577 29.554 1.00 87.88 87 LEU A N 1
ATOM 678 C CA . LEU A 1 87 ? 8.735 23.830 30.089 1.00 87.88 87 LEU A CA 1
ATOM 679 C C . LEU A 1 87 ? 7.206 23.801 30.265 1.00 87.88 87 LEU A C 1
ATOM 681 O O . LEU A 1 87 ? 6.662 24.645 30.971 1.00 87.88 87 LEU A O 1
ATOM 685 N N . ILE A 1 88 ? 6.507 22.857 29.622 1.00 82.44 88 ILE A N 1
ATOM 686 C CA . ILE A 1 88 ? 5.033 22.792 29.582 1.00 82.44 88 ILE A CA 1
ATOM 687 C C . ILE A 1 88 ? 4.465 21.985 30.772 1.00 82.44 88 ILE A C 1
ATOM 689 O O . ILE A 1 88 ? 3.269 22.048 31.050 1.00 82.44 88 ILE A O 1
ATOM 693 N N . GLY A 1 89 ? 5.312 21.277 31.528 1.00 81.75 89 GLY A N 1
ATOM 694 C CA . GLY A 1 89 ? 4.918 20.493 32.706 1.00 81.75 89 GLY A CA 1
ATOM 695 C C . GLY A 1 89 ? 4.860 18.982 32.448 1.00 81.75 89 GLY A C 1
ATOM 696 O O . GLY A 1 89 ? 5.592 18.458 31.608 1.00 81.75 89 GLY A O 1
ATOM 697 N N . ASP A 1 90 ? 4.021 18.254 33.199 1.00 82.12 90 ASP A N 1
ATOM 698 C CA . ASP A 1 90 ? 3.933 16.790 33.084 1.00 82.12 90 ASP A CA 1
ATOM 699 C C . ASP A 1 90 ? 3.263 16.358 31.771 1.00 82.12 90 ASP A C 1
ATOM 701 O O . ASP A 1 90 ? 2.052 16.466 31.574 1.00 82.12 90 ASP A O 1
ATOM 705 N N . LEU A 1 91 ? 4.072 15.787 30.884 1.00 77.81 91 LEU A N 1
ATOM 706 C CA . LEU A 1 91 ? 3.678 15.314 29.557 1.00 77.81 91 LEU A CA 1
ATOM 707 C C . LEU A 1 91 ? 2.738 14.119 29.585 1.00 77.81 91 LEU A C 1
ATOM 709 O O . LEU A 1 91 ? 2.154 13.771 28.560 1.00 77.81 91 LEU A O 1
ATOM 713 N N . ARG A 1 92 ? 2.601 13.471 30.741 1.00 77.56 92 ARG A N 1
ATOM 714 C CA . ARG A 1 92 ? 1.718 12.324 30.924 1.00 77.56 92 ARG A CA 1
ATOM 715 C C . ARG A 1 92 ? 0.270 12.758 31.111 1.00 77.56 92 ARG A C 1
ATOM 717 O O . ARG A 1 92 ? -0.607 11.960 30.808 1.00 77.56 92 ARG A O 1
ATOM 724 N N . LEU A 1 93 ? 0.013 13.996 31.546 1.00 81.50 93 LEU A N 1
ATOM 725 C CA . LEU A 1 93 ? -1.325 14.492 31.894 1.00 81.50 93 LEU A CA 1
ATOM 726 C C . LEU A 1 93 ? -2.374 14.325 30.781 1.00 81.50 93 LEU A C 1
ATOM 728 O O . LEU A 1 93 ? -3.458 13.815 31.074 1.00 81.50 93 LEU A O 1
ATOM 732 N N . PRO A 1 94 ? -2.106 14.688 29.510 1.00 80.06 94 PRO A N 1
ATOM 733 C CA . PRO A 1 94 ? -3.085 14.484 28.444 1.00 80.06 94 PRO A CA 1
ATOM 734 C C . PRO A 1 94 ? -3.392 12.999 28.236 1.00 80.06 94 PRO A C 1
ATOM 736 O O . PRO A 1 94 ? -4.546 12.613 28.070 1.00 80.06 94 PRO A O 1
ATOM 739 N N . TRP A 1 95 ? -2.367 12.150 28.315 1.00 77.81 95 TRP A N 1
ATOM 740 C CA . TRP A 1 95 ? -2.501 10.709 28.122 1.00 77.81 95 TRP A CA 1
ATOM 741 C C . TRP A 1 95 ? -3.247 10.048 29.271 1.00 77.81 95 TRP A C 1
ATOM 743 O O . TRP A 1 95 ? -4.160 9.267 29.027 1.00 77.81 95 TRP A O 1
ATOM 753 N N . THR A 1 96 ? -2.916 10.379 30.518 1.00 75.50 96 THR A N 1
ATOM 754 C CA . THR A 1 96 ? -3.635 9.861 31.683 1.00 75.50 96 THR A CA 1
ATOM 755 C C . THR A 1 96 ? -5.079 10.338 31.673 1.00 75.50 96 THR A C 1
ATOM 757 O O . THR A 1 96 ? -5.965 9.531 31.915 1.00 75.50 96 THR A O 1
ATOM 760 N N . THR A 1 97 ? -5.354 11.586 31.289 1.00 79.44 97 THR A N 1
ATOM 761 C CA . THR A 1 97 ? -6.728 12.095 31.160 1.00 79.44 97 THR A CA 1
ATOM 762 C C . THR A 1 97 ? -7.507 11.336 30.085 1.00 79.44 97 THR A C 1
ATOM 764 O O . THR A 1 97 ? -8.569 10.791 30.376 1.00 79.44 97 THR A O 1
ATOM 767 N N . CYS A 1 98 ? -6.974 11.223 28.865 1.00 72.94 98 CYS A N 1
ATOM 768 C CA . CYS A 1 98 ? -7.660 10.555 27.755 1.00 72.94 98 CYS A CA 1
ATOM 769 C C . CYS A 1 98 ? -7.797 9.034 27.934 1.00 72.94 98 CYS A C 1
ATOM 771 O O . CYS A 1 98 ? -8.767 8.452 27.453 1.00 72.94 98 CYS A O 1
ATOM 773 N N . LEU A 1 99 ? -6.847 8.384 28.612 1.00 72.19 99 LEU A N 1
ATOM 774 C CA . LEU A 1 99 ? -6.820 6.928 28.789 1.00 72.19 99 LEU A CA 1
ATOM 775 C C . LEU A 1 99 ? -7.390 6.472 30.142 1.00 72.19 99 LEU A C 1
ATOM 777 O O . LEU A 1 99 ? -7.652 5.286 30.308 1.00 72.19 99 LEU A O 1
ATOM 781 N N . SER A 1 100 ? -7.631 7.383 31.093 1.00 66.81 100 SER A N 1
ATOM 782 C CA . SER A 1 100 ? -8.187 7.063 32.424 1.00 66.81 100 SER A CA 1
ATOM 783 C C . SER A 1 100 ? -9.570 6.414 32.386 1.00 66.81 100 SER A C 1
ATOM 785 O O . SER A 1 100 ? -9.927 5.697 33.316 1.00 66.81 100 SER A O 1
ATOM 787 N N . GLN A 1 101 ? -10.339 6.648 31.319 1.00 67.62 101 GLN A N 1
ATOM 788 C CA . GLN A 1 101 ? -11.664 6.052 31.127 1.00 67.62 101 GLN A CA 1
ATOM 789 C C . GLN A 1 101 ? -11.612 4.609 30.605 1.00 67.62 101 GLN A C 1
ATOM 791 O O . GLN A 1 101 ? -12.651 3.965 30.486 1.00 67.62 101 GLN A O 1
ATOM 796 N N . GLN A 1 102 ? -10.424 4.098 30.273 1.00 68.88 102 GLN A N 1
ATOM 797 C CA . GLN A 1 102 ? -10.244 2.724 29.819 1.00 68.88 102 GLN A CA 1
ATOM 798 C C . GLN A 1 102 ? -10.015 1.788 31.017 1.00 68.88 102 GLN A C 1
ATOM 800 O O . GLN A 1 102 ? -9.429 2.207 32.022 1.00 68.88 102 GLN A O 1
ATOM 805 N N . PRO A 1 103 ? -10.444 0.515 30.938 1.00 69.00 103 PRO A N 1
ATOM 806 C CA . PRO A 1 103 ? -10.188 -0.456 31.994 1.00 69.00 103 PRO A CA 1
ATOM 807 C C . PRO A 1 103 ? -8.686 -0.535 32.280 1.00 69.00 103 PRO A C 1
ATOM 809 O O . PRO A 1 103 ? -7.882 -0.663 31.355 1.00 69.00 103 PRO A O 1
ATOM 812 N N . LYS A 1 104 ? -8.292 -0.468 33.558 1.00 67.50 104 LYS A N 1
ATOM 813 C CA . LYS A 1 104 ? -6.890 -0.668 33.939 1.00 67.50 104 LYS A CA 1
ATOM 814 C C . LYS A 1 104 ? -6.485 -2.092 33.577 1.00 67.50 104 LYS A C 1
ATOM 816 O O . LYS A 1 104 ? -7.020 -3.050 34.132 1.00 67.50 104 LYS A O 1
ATOM 821 N N . LEU A 1 105 ? -5.535 -2.222 32.659 1.00 65.81 105 LEU A N 1
ATOM 822 C CA . LEU A 1 105 ? -4.947 -3.513 32.339 1.00 65.81 105 LEU A CA 1
ATOM 823 C C . LEU A 1 105 ? -4.076 -3.988 33.509 1.00 65.81 105 LEU A C 1
ATOM 825 O O . LEU A 1 105 ? -3.342 -3.200 34.103 1.00 65.81 105 LEU A O 1
ATOM 829 N N . ALA A 1 106 ? -4.165 -5.279 33.834 1.00 68.25 106 ALA A N 1
ATOM 830 C CA . ALA A 1 106 ? -3.425 -5.888 34.941 1.00 68.25 106 ALA A CA 1
ATOM 831 C C . ALA A 1 106 ? -1.901 -5.910 34.710 1.00 68.25 106 ALA A C 1
ATOM 833 O O . ALA A 1 106 ? -1.130 -5.992 35.664 1.00 68.25 106 ALA A O 1
ATOM 834 N N . SER A 1 107 ? -1.460 -5.823 33.453 1.00 70.94 107 SER A N 1
ATOM 835 C CA . SER A 1 107 ? -0.052 -5.787 33.061 1.00 70.94 107 SER A CA 1
ATOM 836 C C . SER A 1 107 ? 0.144 -4.993 31.760 1.00 70.94 107 SER A C 1
ATOM 838 O O . SER A 1 107 ? -0.808 -4.821 30.992 1.00 70.94 107 SER A O 1
ATOM 840 N N . PRO A 1 108 ? 1.368 -4.502 31.481 1.00 70.50 108 PRO A N 1
ATOM 841 C CA . PRO A 1 108 ? 1.705 -3.940 30.178 1.00 70.50 108 PRO A CA 1
ATOM 842 C C . PRO A 1 108 ? 1.481 -4.983 29.075 1.00 70.50 108 PRO A C 1
ATOM 844 O O . PRO A 1 108 ? 2.168 -6.005 29.031 1.00 70.50 108 PRO A O 1
ATOM 847 N N . ILE A 1 109 ? 0.531 -4.724 28.175 1.00 70.50 109 ILE A N 1
ATOM 848 C CA . ILE A 1 109 ? 0.312 -5.560 26.993 1.00 70.50 109 ILE A CA 1
ATOM 849 C C . ILE A 1 109 ? 1.250 -5.090 25.885 1.00 70.50 109 ILE A C 1
ATOM 851 O O . ILE A 1 109 ? 1.263 -3.914 25.519 1.00 70.50 109 ILE A O 1
ATOM 855 N N . LYS A 1 110 ? 2.042 -6.016 25.338 1.00 71.00 110 LYS A N 1
ATOM 856 C CA . LYS A 1 110 ? 2.744 -5.777 24.075 1.00 71.00 110 LYS A CA 1
ATOM 857 C C . LYS A 1 110 ? 1.714 -5.793 22.955 1.00 71.00 110 LYS A C 1
ATOM 859 O O . LYS A 1 110 ? 0.898 -6.712 22.895 1.00 71.00 110 LYS A O 1
ATOM 864 N N . SER A 1 111 ? 1.775 -4.802 22.070 1.00 70.62 111 SER A N 1
ATOM 865 C CA . SER A 1 111 ? 0.970 -4.811 20.854 1.00 70.62 111 SER A CA 1
ATOM 866 C C . SER A 1 111 ? 1.188 -6.121 20.097 1.00 70.62 111 SER A C 1
ATOM 868 O O . SER A 1 111 ? 2.290 -6.684 20.090 1.00 70.62 111 SER A O 1
ATOM 870 N N . SER A 1 112 ? 0.116 -6.627 19.485 1.00 72.00 112 SER A N 1
ATOM 871 C CA . SER A 1 112 ? 0.208 -7.834 18.665 1.00 72.00 112 SER A CA 1
ATOM 872 C C . SER A 1 112 ? 1.275 -7.642 17.581 1.00 72.00 112 SER A C 1
ATOM 874 O O . SER A 1 112 ? 1.359 -6.551 17.002 1.00 72.00 112 SER A O 1
ATOM 876 N N . PRO A 1 113 ? 2.091 -8.671 17.286 1.00 77.00 113 PRO A N 1
ATOM 877 C CA . PRO A 1 113 ? 3.070 -8.581 16.216 1.00 77.00 113 PRO A CA 1
ATOM 878 C C . PRO A 1 113 ? 2.352 -8.252 14.907 1.00 77.00 113 PRO A C 1
ATOM 880 O O . PRO A 1 113 ? 1.327 -8.848 14.570 1.00 77.00 113 PRO A O 1
ATOM 883 N N . GLN A 1 114 ? 2.880 -7.272 14.176 1.00 80.62 114 GLN A N 1
ATOM 884 C CA . GLN A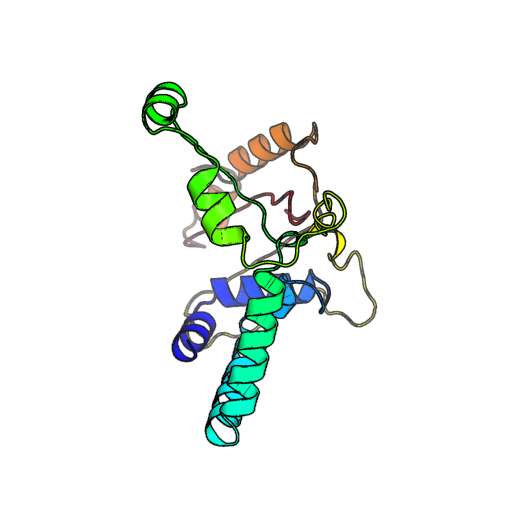 1 114 ? 2.315 -6.883 12.892 1.00 80.62 114 GLN A CA 1
ATOM 885 C C . GLN A 1 114 ? 2.433 -8.048 11.911 1.00 80.62 114 GLN A C 1
ATOM 887 O O . GLN A 1 114 ? 3.507 -8.626 11.754 1.00 80.62 114 GLN A O 1
ATOM 892 N N . VAL A 1 115 ? 1.336 -8.370 11.225 1.00 86.50 115 VAL A N 1
ATOM 893 C CA . VAL A 1 115 ? 1.364 -9.321 10.112 1.00 86.50 115 VAL A CA 1
ATOM 894 C C . VAL A 1 115 ? 2.010 -8.619 8.914 1.00 86.50 115 VAL A C 1
ATOM 896 O O . VAL A 1 115 ? 1.440 -7.646 8.409 1.00 86.50 115 VAL A O 1
ATOM 899 N N . PRO A 1 116 ? 3.195 -9.055 8.450 1.00 88.50 116 PRO A N 1
ATOM 900 C CA . PRO A 1 116 ? 3.856 -8.402 7.330 1.00 88.50 116 PRO A CA 1
ATOM 901 C C . PRO A 1 116 ? 3.071 -8.642 6.036 1.00 88.50 116 PRO A C 1
ATOM 903 O O . PRO A 1 116 ? 2.623 -9.753 5.779 1.00 88.50 116 PRO A O 1
ATOM 906 N N . CYS A 1 117 ? 2.923 -7.625 5.181 1.00 88.00 117 CYS A N 1
ATOM 907 C CA . CYS A 1 117 ? 2.094 -7.744 3.971 1.00 88.00 117 CYS A CA 1
ATOM 908 C C . CYS A 1 117 ? 2.563 -8.879 3.045 1.00 88.00 117 CYS A C 1
ATOM 910 O O . CYS A 1 117 ? 1.736 -9.594 2.481 1.00 88.00 117 CYS A O 1
ATOM 912 N N . HIS A 1 118 ? 3.878 -9.089 2.942 1.00 90.56 118 HIS A N 1
ATOM 913 C CA . HIS A 1 118 ? 4.467 -10.141 2.114 1.00 90.56 118 HIS A CA 1
ATOM 914 C C . HIS A 1 118 ? 4.146 -11.583 2.564 1.00 90.56 118 HIS A C 1
ATOM 916 O O . HIS A 1 118 ? 4.363 -12.514 1.784 1.00 90.56 118 HIS A O 1
ATOM 922 N N . SER A 1 119 ? 3.672 -11.808 3.801 1.00 91.31 119 SER A N 1
ATOM 923 C CA . SER A 1 119 ? 3.264 -13.152 4.253 1.00 91.31 119 SER A CA 1
ATOM 924 C C . SER A 1 119 ? 1.927 -13.587 3.654 1.00 91.31 119 SER A C 1
ATOM 926 O O . SER A 1 119 ? 1.662 -14.781 3.568 1.00 91.31 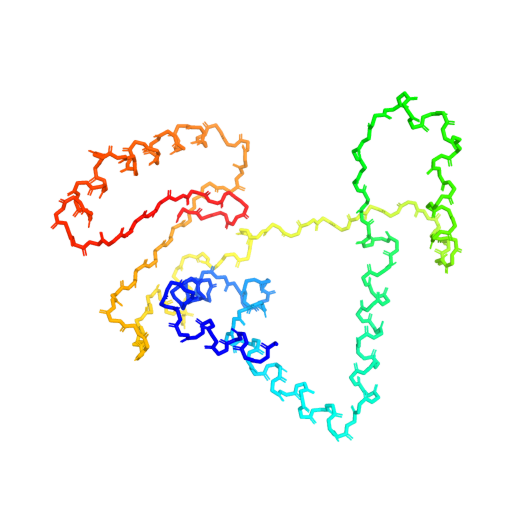119 SER A O 1
ATOM 928 N N . LEU A 1 120 ? 1.121 -12.626 3.191 1.00 91.75 120 LEU A N 1
ATOM 929 C CA . LEU A 1 120 ? -0.181 -12.850 2.563 1.00 91.75 120 LEU A CA 1
ATOM 930 C C . LEU A 1 120 ? -0.101 -12.866 1.029 1.00 91.75 120 LEU A C 1
ATOM 932 O O . LEU A 1 120 ? -1.138 -12.844 0.362 1.00 91.75 120 LEU A O 1
ATOM 936 N N . LEU A 1 121 ? 1.110 -12.875 0.460 1.00 90.62 121 LEU A N 1
ATOM 937 C CA . LEU A 1 121 ? 1.298 -13.057 -0.975 1.00 90.62 121 LEU A CA 1
ATOM 938 C C . LEU A 1 121 ? 0.932 -14.483 -1.383 1.00 90.62 121 LEU A C 1
ATOM 940 O O . LEU A 1 121 ? 1.395 -15.460 -0.790 1.00 90.62 121 LEU A O 1
ATOM 944 N N . LEU A 1 122 ? 0.170 -14.599 -2.463 1.00 86.94 122 LEU A N 1
ATOM 945 C CA . LEU A 1 122 ? -0.042 -15.863 -3.150 1.00 86.94 122 LEU A CA 1
ATOM 946 C C . LEU A 1 122 ? 1.244 -16.202 -3.910 1.00 86.94 122 LEU A C 1
ATOM 948 O O . LEU A 1 122 ? 1.573 -15.592 -4.924 1.00 86.94 122 LEU A O 1
ATOM 952 N N . ARG A 1 123 ? 2.028 -17.139 -3.368 1.00 71.25 123 ARG A N 1
ATOM 953 C CA . ARG A 1 123 ? 3.285 -17.576 -3.986 1.00 71.25 123 ARG A CA 1
ATOM 954 C C . ARG A 1 123 ? 3.033 -18.722 -4.961 1.00 71.25 123 ARG A C 1
ATOM 956 O O . ARG A 1 123 ? 2.361 -19.696 -4.628 1.00 71.25 123 ARG A O 1
ATOM 963 N N . GLY A 1 124 ? 3.662 -18.637 -6.130 1.00 64.44 124 GLY A N 1
ATOM 964 C CA . GLY A 1 124 ? 3.699 -19.725 -7.103 1.00 64.44 124 GLY A CA 1
ATOM 965 C C . GLY A 1 124 ? 2.398 -19.919 -7.882 1.00 64.44 124 GLY A C 1
ATOM 966 O O . GLY A 1 124 ? 1.553 -19.036 -7.972 1.00 64.44 124 GLY A O 1
ATOM 967 N N . ASN A 1 125 ? 2.271 -21.091 -8.501 1.00 62.50 125 ASN A N 1
ATOM 968 C CA . ASN A 1 125 ? 1.151 -21.444 -9.366 1.00 62.50 125 ASN A CA 1
ATOM 969 C C . ASN A 1 125 ? 0.011 -22.036 -8.524 1.00 62.50 125 ASN A C 1
ATOM 971 O O . ASN A 1 125 ? -0.201 -23.248 -8.533 1.00 62.50 125 ASN A O 1
ATOM 975 N N . THR A 1 126 ? -0.651 -21.201 -7.720 1.00 68.25 126 THR A N 1
ATOM 976 C CA . THR A 1 126 ? -1.753 -21.649 -6.859 1.00 68.25 126 THR A CA 1
ATOM 977 C C . THR A 1 126 ? -2.870 -22.219 -7.748 1.00 68.25 126 THR A C 1
ATOM 979 O O . THR A 1 126 ? -3.403 -21.481 -8.581 1.00 68.25 126 THR A O 1
ATOM 982 N N . PRO A 1 127 ? -3.216 -23.518 -7.638 1.00 68.25 127 PRO A N 1
ATOM 983 C CA . PRO A 1 127 ? -4.189 -24.135 -8.534 1.00 68.25 127 PRO A CA 1
ATOM 984 C C . PRO A 1 127 ? -5.532 -23.400 -8.478 1.00 68.25 127 PRO A C 1
ATOM 986 O O . PRO A 1 127 ? -6.085 -23.196 -7.400 1.00 68.25 127 PRO A O 1
ATOM 989 N N . GLY A 1 128 ? -6.049 -22.995 -9.639 1.00 72.62 128 GLY A N 1
ATOM 990 C CA . GLY A 1 128 ? -7.345 -22.318 -9.759 1.00 72.62 128 GLY A CA 1
ATOM 991 C C . GLY A 1 128 ? -7.315 -20.786 -9.686 1.00 72.62 128 GLY A C 1
ATOM 992 O O . GLY A 1 128 ? -8.366 -20.175 -9.868 1.00 72.62 128 GLY A O 1
ATOM 993 N N . LEU A 1 129 ? -6.153 -20.151 -9.482 1.00 72.81 129 LEU A N 1
ATOM 994 C CA . LEU A 1 129 ? -6.017 -18.692 -9.572 1.00 72.81 129 LEU A CA 1
ATOM 995 C C . LEU A 1 129 ? -5.414 -18.259 -10.922 1.00 72.81 129 LEU A C 1
ATOM 997 O O . LEU A 1 129 ? -4.408 -18.825 -11.355 1.00 72.81 129 LEU A O 1
ATOM 1001 N N . PRO A 1 130 ? -6.002 -17.256 -11.603 1.00 78.00 130 PRO A N 1
ATOM 1002 C CA . PRO A 1 130 ? -5.441 -16.725 -12.839 1.00 78.00 130 PRO A CA 1
ATOM 1003 C C . PRO A 1 130 ? -4.133 -15.973 -12.557 1.00 78.00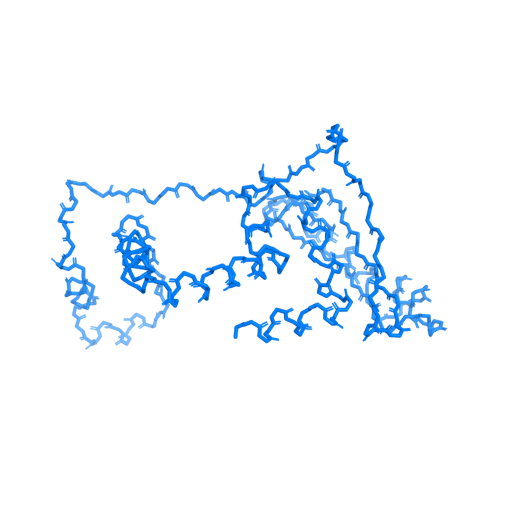 130 PRO A C 1
ATOM 1005 O O . PRO A 1 130 ? -4.068 -15.160 -11.635 1.00 78.00 130 PRO A O 1
ATOM 1008 N N . ARG A 1 131 ? -3.101 -16.225 -13.375 1.00 82.31 131 ARG A N 1
ATOM 1009 C CA . ARG A 1 131 ? -1.813 -15.506 -13.305 1.00 82.31 131 ARG A CA 1
ATOM 1010 C C . ARG A 1 131 ? -1.841 -14.147 -13.987 1.00 82.31 131 ARG A C 1
ATOM 1012 O O . ARG A 1 131 ? -1.175 -13.227 -13.532 1.00 82.31 131 ARG A O 1
ATOM 1019 N N . ASP A 1 132 ? -2.645 -14.030 -15.033 1.00 88.12 132 ASP A N 1
ATOM 1020 C CA . ASP A 1 132 ? -2.769 -12.828 -15.839 1.00 88.12 132 ASP A CA 1
ATOM 1021 C C . ASP A 1 132 ? -4.243 -12.455 -15.962 1.00 88.12 132 ASP A C 1
ATOM 1023 O O . ASP A 1 132 ? -5.121 -13.319 -16.042 1.00 88.12 132 ASP A O 1
ATOM 1027 N N . VAL A 1 133 ? -4.524 -11.152 -15.970 1.00 90.88 133 VAL A N 1
ATOM 1028 C CA . VAL A 1 133 ? -5.882 -10.625 -16.122 1.00 90.88 133 VAL A CA 1
ATOM 1029 C C . VAL A 1 133 ? -5.861 -9.498 -17.138 1.00 90.88 133 VAL A C 1
ATOM 1031 O O . VAL A 1 133 ? -5.146 -8.512 -16.976 1.00 90.88 133 VAL A O 1
ATOM 1034 N N . ILE A 1 134 ? -6.699 -9.629 -18.162 1.00 93.19 134 ILE A N 1
ATOM 1035 C CA . ILE A 1 134 ? -6.934 -8.596 -19.168 1.00 93.19 134 ILE A CA 1
ATOM 1036 C C . ILE A 1 134 ? -8.360 -8.085 -18.977 1.00 93.19 134 ILE A C 1
ATOM 1038 O O . ILE A 1 134 ? -9.301 -8.869 -18.874 1.00 93.19 134 ILE A O 1
ATOM 1042 N N . THR A 1 135 ? -8.526 -6.764 -18.920 1.00 92.25 135 THR A N 1
ATOM 1043 C CA . THR A 1 135 ? -9.846 -6.132 -18.839 1.00 92.25 135 THR A CA 1
ATOM 1044 C C . THR A 1 135 ? -9.923 -4.932 -19.767 1.00 92.25 135 THR A C 1
ATOM 1046 O O . THR A 1 135 ? -8.977 -4.155 -19.878 1.00 92.25 135 THR A O 1
ATOM 1049 N N . SER A 1 136 ? -11.084 -4.738 -20.386 1.00 91.44 136 SER A N 1
ATOM 1050 C CA . SER A 1 136 ? -11.410 -3.509 -21.107 1.00 91.44 136 SER A CA 1
ATOM 1051 C C . SER A 1 136 ? -11.902 -2.434 -20.140 1.00 91.44 136 SER A C 1
ATOM 1053 O O . SER A 1 136 ? -12.657 -2.728 -19.208 1.00 91.44 136 SER A O 1
ATOM 1055 N N . VAL A 1 137 ? -11.536 -1.180 -20.393 1.00 92.69 137 VAL A N 1
ATOM 1056 C CA . VAL A 1 137 ? -11.992 -0.022 -19.617 1.00 92.69 137 VAL A CA 1
ATOM 1057 C C . VAL A 1 137 ? -12.519 1.018 -20.598 1.00 92.69 137 VAL A C 1
ATOM 1059 O O . VAL A 1 137 ? -11.746 1.723 -21.228 1.00 92.69 137 VAL A O 1
ATOM 1062 N N . GLY A 1 138 ? -13.841 1.127 -20.737 1.00 91.44 138 GLY A N 1
ATOM 1063 C CA . GLY A 1 138 ? -14.457 1.981 -21.767 1.00 91.44 138 GLY A CA 1
ATOM 1064 C C . GLY A 1 138 ? -14.300 3.494 -21.560 1.00 91.44 138 GLY A C 1
ATOM 1065 O O . GLY A 1 138 ? -14.823 4.270 -22.346 1.00 91.44 138 GLY A O 1
ATOM 1066 N N . SER A 1 139 ? -13.634 3.931 -20.490 1.00 92.19 139 SER A N 1
ATOM 1067 C CA . SER A 1 139 ? -13.419 5.346 -20.163 1.00 92.19 139 SER A CA 1
ATOM 1068 C C . SER A 1 139 ? -11.984 5.822 -20.393 1.00 92.19 139 SER A C 1
ATOM 1070 O O . SER A 1 139 ? -11.636 6.903 -19.922 1.00 92.19 139 SER A O 1
ATOM 1072 N N . VAL A 1 140 ? -11.134 5.003 -21.016 1.00 92.06 140 VAL A N 1
ATOM 1073 C CA . VAL A 1 140 ? -9.750 5.361 -21.343 1.00 92.06 140 VAL A CA 1
ATOM 1074 C C . VAL A 1 140 ? -9.470 5.085 -22.814 1.00 92.06 140 VAL A C 1
ATOM 1076 O O . VAL A 1 140 ? -9.950 4.101 -23.366 1.00 92.06 140 VAL A O 1
ATOM 1079 N N . GLU A 1 141 ? -8.660 5.944 -23.421 1.00 91.12 141 GLU A N 1
ATOM 1080 C CA . GLU A 1 141 ? -8.192 5.809 -24.809 1.00 91.12 141 GLU A CA 1
ATOM 1081 C C . GLU A 1 141 ? -6.794 5.167 -24.887 1.00 91.12 141 GLU A C 1
ATOM 1083 O O . GLU A 1 141 ? -6.259 4.942 -25.966 1.00 91.12 141 GLU A O 1
ATOM 1088 N N . SER A 1 142 ? -6.184 4.869 -23.734 1.00 91.88 142 SER A N 1
ATOM 1089 C CA . SER A 1 142 ? -4.835 4.304 -23.615 1.00 91.88 142 SER A CA 1
ATOM 1090 C C . SER A 1 142 ? -4.854 2.919 -22.969 1.00 91.88 142 SER A C 1
ATOM 1092 O O . SER A 1 142 ? -5.760 2.587 -22.201 1.00 91.88 142 SER A O 1
ATOM 1094 N N . ALA A 1 143 ? -3.808 2.133 -23.224 1.00 92.88 143 ALA A N 1
ATOM 1095 C CA . ALA A 1 143 ? -3.565 0.865 -22.546 1.00 92.88 143 ALA A CA 1
ATOM 1096 C C . ALA A 1 143 ? -2.712 1.063 -21.282 1.00 92.88 143 ALA A C 1
ATOM 1098 O O . ALA A 1 143 ? -1.865 1.952 -21.214 1.00 92.88 143 ALA A O 1
ATOM 1099 N N . PHE A 1 144 ? -2.930 0.212 -20.280 1.00 95.00 144 PHE A N 1
ATOM 1100 C CA . PHE A 1 144 ? -2.187 0.224 -19.021 1.00 95.00 144 PHE A CA 1
ATOM 1101 C C . PHE A 1 144 ? -1.705 -1.192 -18.723 1.00 95.00 144 PHE A C 1
ATOM 1103 O O . PHE A 1 144 ? -2.489 -2.137 -18.794 1.00 95.00 144 PHE A O 1
ATOM 1110 N N . LEU A 1 145 ? -0.434 -1.324 -18.352 1.00 94.44 145 LEU A N 1
ATOM 1111 C CA . LEU A 1 145 ? 0.170 -2.581 -17.928 1.00 94.44 145 LEU A CA 1
ATOM 1112 C C . LEU A 1 145 ? 0.707 -2.417 -16.508 1.00 94.44 145 LEU A C 1
ATOM 1114 O O . LEU A 1 145 ? 1.293 -1.393 -16.157 1.00 94.44 145 LEU A O 1
ATOM 1118 N N . THR A 1 146 ? 0.490 -3.421 -15.668 1.00 94.94 146 THR A N 1
ATOM 1119 C CA . THR A 1 146 ? 1.117 -3.504 -14.352 1.00 94.94 146 THR A CA 1
ATOM 1120 C C . THR A 1 146 ? 1.529 -4.943 -14.134 1.00 94.94 146 THR A C 1
ATOM 1122 O O . THR A 1 146 ? 0.689 -5.837 -14.179 1.00 94.94 146 THR A O 1
ATOM 1125 N N . GLN A 1 147 ? 2.819 -5.145 -13.916 1.00 93.75 147 GLN A N 1
ATOM 1126 C CA . GLN A 1 147 ? 3.403 -6.438 -13.600 1.00 93.75 147 GLN A CA 1
ATOM 1127 C C . GLN A 1 147 ? 4.066 -6.331 -12.235 1.00 93.75 147 GLN A C 1
ATOM 1129 O O . GLN A 1 147 ? 4.487 -5.247 -11.833 1.00 93.75 147 GLN A O 1
ATOM 1134 N N . CYS A 1 148 ? 4.119 -7.444 -11.518 1.00 92.31 148 CYS A N 1
ATOM 1135 C CA . CYS A 1 148 ? 4.920 -7.543 -10.314 1.00 92.31 148 CYS A CA 1
ATOM 1136 C C . CYS A 1 148 ? 5.518 -8.937 -10.195 1.00 92.31 148 CYS A C 1
ATOM 1138 O O . CYS A 1 148 ? 4.932 -9.913 -10.669 1.00 92.31 148 CYS A O 1
ATOM 1140 N N . THR A 1 149 ? 6.645 -9.034 -9.508 1.00 91.25 149 THR A N 1
ATOM 1141 C CA . THR A 1 149 ? 7.286 -10.309 -9.179 1.00 91.25 149 THR A CA 1
ATOM 1142 C C . THR A 1 149 ? 7.648 -10.351 -7.697 1.00 91.25 149 THR A C 1
ATOM 1144 O O . THR A 1 149 ? 7.973 -9.306 -7.129 1.00 91.25 149 THR A O 1
ATOM 1147 N N . PRO A 1 150 ? 7.625 -11.527 -7.040 1.00 91.50 150 PRO A N 1
ATOM 1148 C CA . PRO A 1 150 ? 8.225 -11.677 -5.720 1.00 91.50 150 PRO A CA 1
ATOM 1149 C C . PRO A 1 150 ? 9.671 -11.168 -5.715 1.00 91.50 150 PRO A C 1
ATOM 1151 O O . PRO A 1 150 ? 10.435 -11.448 -6.640 1.00 91.50 150 PRO A O 1
ATOM 1154 N N . SER A 1 151 ? 10.028 -10.408 -4.682 1.00 93.75 151 SER A N 1
ATOM 1155 C CA . SER A 1 151 ? 11.339 -9.771 -4.532 1.00 93.75 151 SER A CA 1
ATOM 1156 C C . SER A 1 151 ? 11.731 -9.668 -3.051 1.00 93.75 151 SER A C 1
ATOM 1158 O O . SER A 1 151 ? 11.121 -10.313 -2.192 1.00 93.75 151 SER A O 1
ATOM 1160 N N . LEU A 1 152 ? 12.765 -8.877 -2.743 1.00 95.50 152 LEU A N 1
ATOM 1161 C CA . LEU A 1 152 ? 13.232 -8.626 -1.381 1.00 95.50 152 LEU A CA 1
ATOM 1162 C C . LEU A 1 152 ? 12.070 -8.169 -0.495 1.00 95.50 152 LEU A C 1
ATOM 1164 O O . LEU A 1 152 ? 11.265 -7.322 -0.879 1.00 95.50 152 LEU A O 1
ATOM 1168 N N . ASN A 1 153 ? 12.012 -8.715 0.715 1.00 94.62 153 ASN A N 1
ATOM 1169 C CA . ASN A 1 153 ? 10.942 -8.480 1.684 1.00 94.62 153 ASN A CA 1
ATOM 1170 C C . ASN A 1 153 ? 11.427 -7.782 2.970 1.00 94.62 153 ASN A C 1
ATOM 1172 O O . ASN A 1 153 ? 10.689 -7.699 3.952 1.00 94.62 153 ASN A O 1
ATOM 1176 N N . SER A 1 154 ? 12.676 -7.303 2.974 1.00 93.75 154 SER A N 1
ATOM 1177 C CA . SER A 1 154 ? 13.304 -6.641 4.116 1.00 93.75 154 SER A CA 1
ATOM 1178 C C . SER A 1 154 ? 14.022 -5.366 3.691 1.00 93.75 154 SER A C 1
ATOM 1180 O O . SER A 1 154 ? 14.758 -5.353 2.704 1.00 93.75 154 SER A O 1
ATOM 1182 N N . TYR A 1 155 ? 13.855 -4.309 4.487 1.00 94.06 155 TYR A N 1
ATOM 1183 C CA . TYR A 1 155 ? 14.574 -3.044 4.324 1.00 94.06 155 TYR A CA 1
ATOM 1184 C C . TYR A 1 155 ? 16.052 -3.128 4.726 1.00 94.06 155 TYR A C 1
ATOM 1186 O O . TYR A 1 155 ? 16.828 -2.249 4.372 1.00 94.06 155 TYR A O 1
ATOM 1194 N N . THR A 1 156 ? 16.451 -4.175 5.452 1.00 96.06 156 THR A N 1
ATOM 1195 C CA . THR A 1 156 ? 17.837 -4.395 5.895 1.00 96.06 156 THR A CA 1
ATOM 1196 C C . THR A 1 156 ? 18.611 -5.354 4.992 1.00 96.06 156 THR A C 1
ATOM 1198 O O . THR A 1 156 ? 19.727 -5.742 5.326 1.00 96.06 156 THR A O 1
ATOM 1201 N N . SER A 1 157 ? 18.026 -5.774 3.864 1.00 96.25 157 SER A N 1
ATOM 1202 C CA . SER A 1 157 ? 18.710 -6.657 2.919 1.00 96.25 157 SER A CA 1
ATOM 1203 C C . SER A 1 157 ? 19.953 -5.964 2.334 1.00 96.25 157 SER A C 1
ATOM 1205 O O . SER A 1 157 ? 19.837 -4.823 1.876 1.00 96.25 157 SER A O 1
ATOM 1207 N N . PRO A 1 158 ? 21.119 -6.639 2.290 1.00 97.19 158 PRO A N 1
ATOM 1208 C CA . PRO A 1 158 ? 22.320 -6.093 1.655 1.00 97.19 158 PRO A CA 1
ATOM 1209 C C . PRO A 1 158 ? 22.144 -5.880 0.143 1.00 97.19 158 PRO A C 1
ATOM 1211 O O . PRO A 1 158 ? 22.843 -5.054 -0.438 1.00 97.19 158 PRO A O 1
ATOM 1214 N N . ASP A 1 159 ? 21.175 -6.563 -0.476 1.00 97.38 159 ASP A N 1
ATOM 1215 C CA . ASP A 1 159 ? 20.876 -6.463 -1.907 1.00 97.38 159 ASP A CA 1
ATOM 1216 C C . ASP A 1 159 ? 19.928 -5.301 -2.239 1.00 97.38 159 ASP A C 1
ATOM 1218 O O . ASP A 1 159 ? 19.752 -4.952 -3.407 1.00 97.38 159 ASP A O 1
ATOM 1222 N N . LEU A 1 160 ? 19.318 -4.664 -1.231 1.00 97.62 160 LEU A N 1
ATOM 1223 C CA . LEU A 1 160 ? 18.396 -3.554 -1.462 1.00 97.62 160 LEU A CA 1
ATOM 1224 C C . LEU A 1 160 ? 19.105 -2.323 -2.062 1.00 97.62 160 LEU A C 1
ATOM 1226 O O . LEU A 1 160 ? 18.619 -1.829 -3.081 1.00 97.62 160 LEU A O 1
ATOM 1230 N N . PRO A 1 161 ? 20.240 -1.827 -1.522 1.00 97.94 161 PRO A N 1
ATOM 1231 C CA . PRO A 1 161 ? 20.961 -0.709 -2.130 1.00 97.94 161 PRO A CA 1
ATOM 1232 C C . PRO A 1 161 ? 21.373 -0.930 -3.598 1.00 97.94 161 PRO A C 1
ATOM 1234 O O . PRO A 1 161 ? 21.028 -0.077 -4.420 1.00 97.94 161 PRO A O 1
ATOM 1237 N N . PRO A 1 162 ? 22.047 -2.037 -3.991 1.00 97.88 162 PRO A N 1
ATOM 1238 C CA . PRO A 1 162 ? 22.414 -2.237 -5.392 1.00 97.88 162 PRO A CA 1
ATOM 1239 C C . PRO A 1 162 ? 21.186 -2.386 -6.302 1.00 97.88 162 PRO A C 1
ATOM 1241 O O . PRO A 1 162 ? 21.198 -1.874 -7.422 1.00 97.88 162 PRO A O 1
ATOM 1244 N N . LEU A 1 163 ? 20.097 -3.004 -5.828 1.00 97.56 163 LEU A N 1
ATOM 1245 C CA . LEU A 1 163 ? 18.855 -3.099 -6.595 1.00 97.56 163 LEU A CA 1
ATOM 1246 C C . LEU A 1 163 ? 18.197 -1.729 -6.813 1.00 97.56 163 LEU A C 1
ATOM 1248 O O . LEU A 1 163 ? 17.731 -1.450 -7.915 1.00 97.56 163 LEU A O 1
ATOM 1252 N N . LEU A 1 164 ? 18.194 -0.846 -5.811 1.00 97.75 164 LEU A N 1
ATOM 1253 C CA . LEU A 1 164 ? 17.695 0.524 -5.971 1.00 97.75 164 LEU A CA 1
ATOM 1254 C C . LEU A 1 164 ? 18.512 1.311 -7.006 1.00 97.75 164 LEU A C 1
ATOM 1256 O O . LEU A 1 164 ? 17.930 2.011 -7.834 1.00 97.75 164 LEU A O 1
ATOM 1260 N N . VAL A 1 165 ? 19.841 1.159 -7.005 1.00 98.00 165 VAL A N 1
ATOM 1261 C CA . VAL A 1 165 ? 20.720 1.780 -8.011 1.00 98.00 165 VAL A CA 1
ATOM 1262 C C . VAL A 1 165 ? 20.418 1.241 -9.410 1.00 98.00 165 VAL A C 1
ATOM 1264 O O . VAL A 1 165 ? 20.299 2.024 -10.352 1.00 98.00 165 VAL A O 1
ATOM 1267 N N . LEU A 1 166 ? 20.235 -0.075 -9.552 1.00 97.75 166 LEU A N 1
ATOM 1268 C CA . LEU A 1 166 ? 19.856 -0.691 -10.824 1.00 97.75 166 LEU A CA 1
ATOM 1269 C C . LEU A 1 166 ? 18.502 -0.172 -11.322 1.00 97.75 166 LEU A C 1
ATOM 1271 O O . LEU A 1 166 ? 18.385 0.208 -12.484 1.00 97.75 166 LEU A O 1
ATOM 1275 N N . ILE A 1 167 ? 17.491 -0.121 -10.452 1.00 97.56 167 ILE A N 1
ATOM 1276 C CA . ILE A 1 167 ? 16.173 0.425 -10.789 1.00 97.56 167 ILE A CA 1
ATOM 1277 C C . ILE A 1 167 ? 16.319 1.867 -11.279 1.00 97.56 167 ILE A C 1
ATOM 1279 O O . ILE A 1 167 ? 15.820 2.187 -12.355 1.00 97.56 167 ILE A O 1
ATOM 1283 N N . GLN A 1 168 ? 17.059 2.712 -10.553 1.00 97.56 168 GLN A N 1
ATOM 1284 C CA . GLN A 1 168 ? 17.292 4.101 -10.946 1.00 97.56 168 GLN A CA 1
ATOM 1285 C C . GLN A 1 168 ? 17.981 4.198 -12.314 1.00 97.56 168 GLN A C 1
ATOM 1287 O O . GLN A 1 168 ? 17.560 4.991 -13.154 1.00 97.56 168 GLN A O 1
ATOM 1292 N N . TYR A 1 169 ? 18.992 3.365 -12.570 1.00 97.56 169 TYR A N 1
ATOM 1293 C CA . TYR A 1 169 ? 19.658 3.291 -13.870 1.00 97.56 169 TYR A CA 1
ATOM 1294 C C . TYR A 1 169 ? 18.696 2.898 -15.003 1.00 97.56 169 TYR A C 1
ATOM 1296 O O . TYR A 1 169 ? 18.788 3.445 -16.104 1.00 97.56 169 TYR A O 1
ATOM 1304 N N . LEU A 1 170 ? 17.763 1.976 -14.746 1.00 97.31 170 LEU A N 1
ATOM 1305 C CA . LEU A 1 170 ? 16.769 1.540 -15.727 1.00 97.31 170 LEU A CA 1
ATOM 1306 C C . LEU A 1 170 ? 15.750 2.641 -16.044 1.00 97.31 170 LEU A C 1
ATOM 1308 O O . LEU A 1 170 ? 15.418 2.829 -17.219 1.00 97.31 170 LEU A O 1
ATOM 1312 N N . VAL A 1 171 ? 15.265 3.354 -15.019 1.00 96.62 171 VAL A N 1
ATOM 1313 C CA . VAL A 1 171 ? 14.139 4.295 -15.150 1.00 96.62 171 VAL A CA 1
ATOM 1314 C C . VAL A 1 171 ? 14.530 5.750 -15.394 1.00 96.62 171 VAL A C 1
ATOM 1316 O O . VAL A 1 171 ? 13.665 6.538 -15.781 1.00 96.62 171 VAL A O 1
ATOM 1319 N N . GLN A 1 172 ? 15.793 6.128 -15.180 1.00 95.88 172 GLN A N 1
ATOM 1320 C CA . GLN A 1 172 ? 16.263 7.501 -15.387 1.00 95.88 172 GLN A CA 1
ATOM 1321 C C . GLN A 1 172 ? 15.954 8.032 -16.795 1.00 95.88 172 GLN A C 1
ATOM 1323 O O . GLN A 1 172 ? 15.750 7.273 -17.748 1.00 95.88 172 GLN A O 1
ATOM 1328 N N . LEU A 1 173 ? 15.955 9.360 -16.927 1.00 95.06 173 LEU A N 1
ATOM 1329 C CA . LEU A 1 173 ? 15.830 10.026 -18.220 1.00 95.06 173 LEU A CA 1
ATOM 1330 C C . LEU A 1 173 ? 16.931 9.526 -19.169 1.00 95.06 173 LEU A C 1
ATOM 1332 O O . LEU A 1 173 ? 18.075 9.377 -18.753 1.00 95.06 173 LEU A O 1
ATOM 1336 N N . GLU A 1 174 ? 16.562 9.210 -20.412 1.00 94.69 174 GLU A N 1
ATOM 1337 C CA . GLU A 1 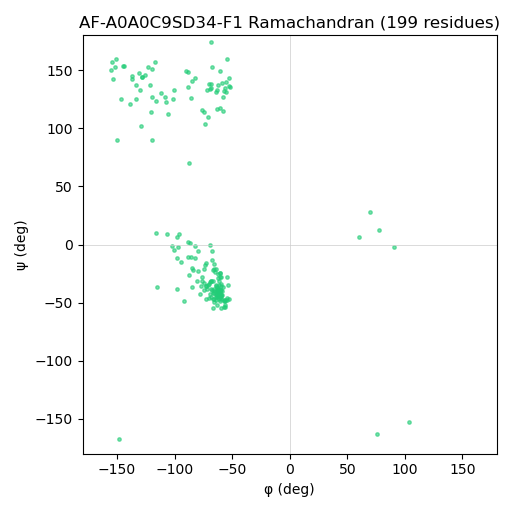174 ? 17.452 8.594 -21.417 1.00 94.69 174 GLU A CA 1
ATOM 1338 C C . GLU A 1 174 ? 18.034 7.215 -21.034 1.00 94.69 174 GLU A C 1
ATOM 1340 O O . GLU A 1 174 ? 18.810 6.628 -21.792 1.00 94.69 174 GLU A O 1
ATOM 1345 N N . GLY A 1 175 ? 17.597 6.636 -19.911 1.00 95.38 175 GLY A N 1
ATOM 1346 C CA . GLY A 1 175 ? 17.919 5.273 -19.508 1.00 95.38 175 GLY A CA 1
ATOM 1347 C C . GLY A 1 175 ? 17.277 4.209 -20.411 1.00 95.38 175 GLY A C 1
ATOM 1348 O O . GLY A 1 175 ? 16.469 4.523 -21.296 1.00 95.38 175 GLY A O 1
ATOM 1349 N N . PRO A 1 176 ? 17.600 2.920 -20.195 1.00 96.56 176 PRO A N 1
ATOM 1350 C CA . PRO A 1 176 ? 17.106 1.822 -21.022 1.00 96.56 176 PRO A CA 1
ATOM 1351 C C . PRO A 1 176 ? 15.580 1.785 -21.177 1.00 96.56 176 PRO A C 1
ATOM 1353 O O . PRO A 1 176 ? 15.090 1.677 -22.303 1.00 96.56 176 PRO A O 1
ATOM 1356 N N . MET A 1 177 ? 14.819 1.922 -20.081 1.00 95.62 177 MET A N 1
ATOM 1357 C CA . MET A 1 177 ? 13.352 1.906 -20.151 1.00 95.62 177 MET A CA 1
ATOM 1358 C C . MET A 1 177 ? 12.805 3.174 -20.791 1.00 95.62 177 MET A C 1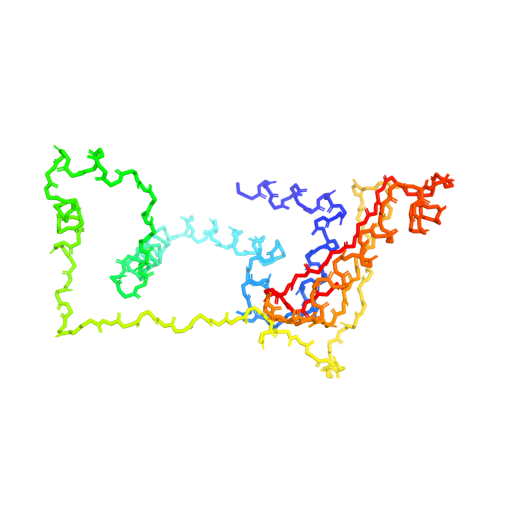
ATOM 1360 O O . MET A 1 177 ? 11.877 3.084 -21.593 1.00 95.62 177 MET A O 1
ATOM 1364 N N . TRP A 1 178 ? 13.401 4.341 -20.512 1.00 96.06 178 TRP A N 1
ATOM 1365 C CA . TRP A 1 178 ? 12.999 5.577 -21.177 1.00 96.06 178 TRP A CA 1
ATOM 1366 C C . TRP A 1 178 ? 13.099 5.415 -22.689 1.00 96.06 178 TRP A C 1
ATOM 1368 O O . TRP A 1 178 ? 12.104 5.597 -23.379 1.00 96.06 178 TRP A O 1
ATOM 1378 N N . ARG A 1 179 ? 14.262 4.999 -23.206 1.00 95.81 179 ARG A N 1
ATOM 1379 C CA . ARG A 1 179 ? 14.525 4.900 -24.651 1.00 95.81 179 ARG A CA 1
ATOM 1380 C C . ARG A 1 179 ? 13.582 3.932 -25.362 1.00 95.81 179 ARG A C 1
ATOM 1382 O O . ARG A 1 179 ? 13.156 4.224 -26.476 1.00 95.81 179 ARG A O 1
ATOM 1389 N N . GLN A 1 180 ? 13.257 2.804 -24.728 1.00 95.19 180 GLN A N 1
ATOM 1390 C CA . GLN A 1 180 ? 12.424 1.765 -25.339 1.00 95.19 180 GLN A CA 1
ATOM 1391 C C . GLN A 1 180 ? 10.918 2.011 -25.179 1.00 95.19 180 GLN A C 1
ATOM 1393 O O . GLN A 1 180 ? 10.160 1.715 -26.094 1.00 95.19 180 GLN A O 1
ATOM 1398 N N . ILE A 1 181 ? 10.473 2.554 -24.043 1.00 94.38 181 ILE A N 1
ATOM 1399 C CA . ILE A 1 181 ? 9.042 2.677 -23.722 1.00 94.38 181 ILE A CA 1
ATOM 1400 C C . ILE A 1 181 ? 8.508 4.079 -24.037 1.00 94.38 181 ILE A C 1
ATOM 1402 O O . ILE A 1 181 ? 7.383 4.220 -24.509 1.00 94.38 181 ILE A O 1
ATOM 1406 N N . ARG A 1 182 ? 9.292 5.132 -23.779 1.00 94.00 182 ARG A N 1
ATOM 1407 C CA . ARG A 1 182 ? 8.833 6.529 -23.885 1.00 94.00 182 ARG A CA 1
ATOM 1408 C C . ARG A 1 182 ? 9.529 7.338 -24.975 1.00 94.00 182 ARG A C 1
ATOM 1410 O O . ARG A 1 182 ? 8.876 8.154 -25.611 1.00 94.00 182 ARG A O 1
ATOM 1417 N N . GLY A 1 183 ? 10.818 7.123 -25.213 1.00 92.31 183 GLY A N 1
ATOM 1418 C CA . GLY A 1 183 ? 11.650 7.928 -26.112 1.00 92.31 183 GLY A CA 1
ATOM 1419 C C . GLY A 1 183 ? 11.187 7.893 -27.568 1.00 92.31 183 GLY A C 1
ATOM 1420 O O . GLY A 1 183 ? 11.399 8.851 -28.299 1.00 92.31 183 GLY A O 1
ATOM 1421 N N . GLN A 1 184 ? 10.488 6.828 -27.965 1.00 92.19 184 GLN A N 1
ATOM 1422 C CA . GLN A 1 184 ? 9.855 6.692 -29.282 1.00 92.19 184 GLN A CA 1
ATOM 1423 C C . GLN A 1 184 ? 8.423 7.263 -29.343 1.00 92.19 184 GLN A C 1
ATOM 1425 O O . GLN A 1 184 ? 7.755 7.134 -30.363 1.00 92.19 184 GLN A O 1
ATOM 1430 N N . GLY A 1 185 ? 7.911 7.854 -28.257 1.00 89.94 185 GLY A N 1
ATOM 1431 C CA . GLY A 1 185 ? 6.533 8.350 -28.164 1.00 89.94 185 GLY A CA 1
ATOM 1432 C C . GLY A 1 185 ? 5.468 7.267 -27.932 1.00 89.94 185 GLY A C 1
ATOM 1433 O O . GLY A 1 185 ? 4.284 7.558 -28.059 1.00 89.94 185 GLY A O 1
ATOM 1434 N N . LEU A 1 186 ? 5.864 6.033 -27.585 1.00 87.81 186 LEU A N 1
ATOM 1435 C CA . LEU A 1 186 ? 4.949 4.885 -27.448 1.00 87.81 186 LEU A CA 1
ATOM 1436 C C . LEU A 1 186 ? 4.121 4.903 -26.154 1.00 87.81 186 LEU A C 1
ATOM 1438 O O . LEU A 1 186 ? 2.989 4.424 -26.135 1.00 87.81 186 LEU A O 1
ATOM 1442 N N . SER A 1 187 ? 4.671 5.447 -25.068 1.00 92.56 187 SER A N 1
ATOM 1443 C CA . SER A 1 187 ? 3.975 5.596 -23.790 1.00 92.56 187 SER A CA 1
ATOM 1444 C C . SER A 1 187 ? 4.238 6.959 -23.170 1.00 92.56 187 SER A C 1
ATOM 1446 O O . SER A 1 187 ? 5.346 7.493 -23.222 1.00 92.56 187 SER A O 1
ATOM 1448 N N . TYR A 1 188 ? 3.217 7.494 -22.505 1.00 92.12 188 TYR A N 1
ATOM 1449 C CA . TYR A 1 188 ? 3.323 8.729 -21.738 1.00 92.12 188 TYR A CA 1
ATOM 1450 C C . TYR A 1 188 ? 4.121 8.549 -20.437 1.00 92.12 188 TYR A C 1
ATOM 1452 O O . TYR A 1 188 ? 4.845 9.455 -20.023 1.00 92.12 188 TYR A O 1
ATOM 1460 N N . ASN A 1 189 ? 4.000 7.387 -19.784 1.00 92.31 189 ASN A N 1
ATOM 1461 C CA . ASN A 1 189 ? 4.617 7.131 -18.485 1.00 92.31 189 ASN A CA 1
ATOM 1462 C C . ASN A 1 189 ? 5.092 5.678 -18.340 1.00 92.31 189 ASN A C 1
ATOM 1464 O O . ASN A 1 189 ? 4.542 4.765 -18.956 1.00 92.31 189 ASN A O 1
ATOM 1468 N N . TYR A 1 190 ? 6.098 5.476 -17.498 1.00 94.44 190 TYR A N 1
ATOM 1469 C CA . TYR A 1 190 ? 6.610 4.176 -17.078 1.00 94.44 190 TYR A CA 1
ATOM 1470 C C . TYR A 1 190 ? 7.215 4.328 -15.678 1.00 94.44 190 TYR A C 1
ATOM 1472 O O . TYR A 1 190 ? 7.646 5.416 -15.303 1.00 94.44 190 TYR A O 1
ATOM 1480 N N . ASP A 1 191 ? 7.221 3.249 -14.905 1.00 94.75 191 ASP A N 1
ATOM 1481 C CA . ASP A 1 191 ? 7.766 3.234 -13.551 1.00 94.75 191 ASP A CA 1
ATOM 1482 C C . ASP A 1 191 ? 8.184 1.806 -13.179 1.00 94.75 191 ASP A C 1
ATOM 1484 O O . ASP A 1 191 ? 7.600 0.839 -13.673 1.00 94.75 191 ASP A O 1
ATOM 1488 N N . LEU A 1 192 ? 9.195 1.686 -12.323 1.00 96.50 192 LEU A N 1
ATOM 1489 C CA . LEU A 1 192 ? 9.680 0.435 -11.746 1.00 96.50 192 LEU A CA 1
ATOM 1490 C C . LEU A 1 192 ? 10.165 0.756 -10.335 1.00 96.50 192 LEU A C 1
ATOM 1492 O O . LEU A 1 192 ? 11.002 1.637 -10.161 1.00 96.50 192 LEU A O 1
ATOM 1496 N N . HIS A 1 193 ? 9.652 0.059 -9.326 1.00 95.56 193 HIS A N 1
ATOM 1497 C CA . HIS A 1 193 ? 10.018 0.320 -7.939 1.00 95.56 193 HIS A CA 1
ATOM 1498 C C . HIS A 1 193 ? 9.845 -0.932 -7.085 1.00 95.56 193 HIS A C 1
ATOM 1500 O O . HIS A 1 193 ? 8.871 -1.663 -7.219 1.00 95.56 193 HIS A O 1
ATOM 1506 N N . ILE A 1 194 ? 10.757 -1.146 -6.141 1.00 96.12 194 ILE A N 1
ATOM 1507 C CA . ILE A 1 194 ? 10.623 -2.221 -5.159 1.00 96.12 194 ILE A CA 1
ATOM 1508 C C . ILE A 1 194 ? 9.771 -1.775 -3.967 1.00 96.12 194 ILE A C 1
ATOM 1510 O O . ILE A 1 194 ? 9.900 -0.655 -3.469 1.00 96.12 194 ILE A O 1
ATOM 1514 N N . ARG A 1 195 ? 8.928 -2.676 -3.457 1.00 94.00 195 ARG A N 1
ATOM 1515 C CA . ARG A 1 195 ? 8.190 -2.512 -2.197 1.00 94.00 195 ARG A CA 1
ATOM 1516 C C . ARG A 1 195 ? 8.566 -3.629 -1.221 1.00 94.00 195 ARG A C 1
ATOM 1518 O O . ARG A 1 195 ? 7.876 -4.648 -1.187 1.00 94.00 195 ARG A O 1
ATOM 1525 N N . PRO A 1 196 ? 9.605 -3.446 -0.378 1.00 94.19 196 PRO A N 1
ATOM 1526 C CA . PRO A 1 196 ? 10.027 -4.476 0.574 1.00 94.19 196 PRO A CA 1
ATOM 1527 C C . PRO A 1 196 ? 8.936 -4.879 1.572 1.00 94.19 196 PRO A C 1
ATOM 1529 O O . PRO A 1 196 ? 8.820 -6.048 1.926 1.00 94.19 196 PRO A O 1
ATOM 1532 N N . CYS A 1 197 ? 8.075 -3.942 1.983 1.00 91.38 197 CYS A N 1
ATOM 1533 C CA . CYS A 1 197 ? 6.929 -4.246 2.845 1.00 91.38 197 CYS A CA 1
ATOM 1534 C C . CYS A 1 197 ? 5.972 -5.277 2.221 1.00 91.38 197 CYS A C 1
ATOM 1536 O O . CYS A 1 197 ? 5.482 -6.176 2.909 1.00 91.38 197 CYS A O 1
ATOM 1538 N N . ASP A 1 198 ? 5.750 -5.153 0.914 1.00 91.25 198 ASP A N 1
ATOM 1539 C CA . ASP A 1 198 ? 4.893 -6.018 0.116 1.00 91.25 198 ASP A CA 1
ATOM 1540 C C . ASP A 1 198 ? 5.626 -7.271 -0.370 1.00 91.25 198 ASP A C 1
ATOM 1542 O O . ASP A 1 198 ? 4.966 -8.253 -0.684 1.00 91.25 198 ASP A O 1
ATOM 1546 N N . GLY A 1 199 ? 6.964 -7.266 -0.396 1.00 93.06 199 GLY A N 1
ATOM 1547 C CA . GLY A 1 199 ? 7.778 -8.354 -0.943 1.00 93.06 199 GLY A CA 1
ATOM 1548 C C . GLY A 1 199 ? 7.685 -8.459 -2.465 1.00 93.06 199 GLY A C 1
ATOM 1549 O O . GLY A 1 199 ? 7.804 -9.557 -3.008 1.00 93.06 199 GLY A O 1
ATOM 1550 N N . LEU A 1 200 ? 7.421 -7.337 -3.144 1.00 93.44 200 LEU A N 1
ATOM 1551 C CA . LEU A 1 200 ? 7.207 -7.262 -4.590 1.00 93.44 200 LEU A CA 1
ATOM 1552 C C . LEU A 1 200 ? 8.148 -6.240 -5.241 1.00 93.44 200 LEU A C 1
ATOM 1554 O O . LEU A 1 200 ? 8.441 -5.198 -4.648 1.00 93.44 200 LEU A O 1
ATOM 1558 N N . LEU A 1 201 ? 8.569 -6.542 -6.468 1.00 93.31 201 LEU A N 1
ATOM 1559 C CA . LEU A 1 201 ? 9.134 -5.610 -7.449 1.00 93.31 201 LEU A CA 1
ATOM 1560 C C . LEU A 1 201 ? 8.082 -5.312 -8.518 1.00 93.31 201 LEU A C 1
ATOM 1562 O O . LEU A 1 201 ? 7.384 -6.280 -8.906 1.00 93.31 201 LEU A O 1
#

Radius of gyration: 23.16 Å; Cα contacts (8 Å, |Δi|>4): 176; chains: 1; bounding box: 56×48×64 Å

Solvent-accessible surface area (backbone atoms only — not comparable to full-atom values): 12432 Å² total; per-residue (Å²): 109,76,69,52,46,57,54,43,74,46,34,58,69,54,45,42,60,44,50,50,39,55,58,41,32,37,78,89,31,68,64,36,61,68,22,63,75,49,45,49,57,53,52,54,52,49,57,52,42,47,74,76,43,44,66,65,53,52,50,54,51,50,52,52,48,54,59,57,67,33,73,61,66,56,82,87,86,87,86,77,63,63,76,66,48,61,75,77,49,73,82,56,54,66,53,52,62,74,50,62,84,49,82,82,69,96,60,92,66,75,58,75,80,80,81,58,56,39,77,42,44,58,72,78,86,52,86,93,60,67,92,73,86,88,83,90,56,97,68,52,97,70,89,73,87,70,83,72,45,85,47,64,60,49,92,81,43,84,63,48,63,63,50,52,53,50,42,49,54,34,62,32,88,83,17,67,49,28,50,72,45,34,69,77,69,76,35,97,75,87,87,77,67,76,37,31,66,55,17,31,55

Secondary structure (DSSP, 8-state):
-HHHHHHHTT-HHHHHHHHHHHHHB-TTSHHHHT-HHHHHHHHHHHHHHHHH-HHHHHHHHHHHHHHHTSGGG--------HHHHHTT--TTHHHHHHHTTSPPPSS-PPPPPP--GGGGB--S--TT--S------TT-SS-------B----TT-TTHHHHHHHHHHHHSTTSHHIIIIITTSS-S------BTTTTB-

Sequence (201 aa):
MGKDVVKKKRSGIKITGTLIRTIAYQPESNQAAGSMLRQQTFLCDLMRQLKVDSTKVVKKLLEVKEFLTRPENVTVHLAANIEKLSLIGDLRLPWTTCLSQQPKLASPIKSSPQVPCHSLLLRGNTPGLPRDVITSVGSVESAFLTQCTPSLNSYTSPDLPPLLVLIQYLVQLEGPMWRQIRGQGLSYNYDLHIRPCDGLL